Protein AF-A0A4Y7Q621-F1 (afdb_monomer)

Mean predicted aligned error: 8.62 Å

InterPro domains:
  IPR052742 Mitochondrial N-acetyltransferase [PTHR43138] (2-164)

Secondary structure (DSSP, 8-state):
---HHHHHHHHTSSEEEEEE---SPPTT--SGGG-SEEEEETTEEEEE----HHHHHTT--STTTEEEEEEEETTEEEEEE-S---HHHHHHHHHHHHHHHHHTT-SEEE-S-EETT-HHHHHHHHHTT-EEEEEEEEEE-PPPTT-S----EEEEEEEEE-TTSTT--S-GGG---

Structure (mmCIF, N/CA/C/O backbone):
data_AF-A0A4Y7Q621-F1
#
_entry.id   AF-A0A4Y7Q621-F1
#
loop_
_atom_site.group_PDB
_atom_site.id
_atom_site.type_symbol
_atom_site.label_atom_id
_atom_site.label_alt_id
_atom_site.label_comp_id
_atom_site.label_asym_id
_atom_site.label_entity_id
_atom_site.label_seq_id
_atom_site.pdbx_PDB_ins_code
_atom_site.Cartn_x
_atom_site.Cartn_y
_atom_site.Cartn_z
_atom_site.occupancy
_atom_site.B_iso_or_equiv
_atom_site.auth_seq_id
_atom_site.auth_comp_id
_atom_site.auth_asym_id
_atom_site.auth_atom_id
_atom_site.pdbx_PDB_model_num
ATOM 1 N N . MET A 1 1 ? 8.541 22.614 13.623 1.00 62.47 1 MET A N 1
ATOM 2 C CA . MET A 1 1 ? 8.800 22.101 12.260 1.00 62.47 1 MET A CA 1
ATOM 3 C C . MET A 1 1 ? 10.068 21.264 12.344 1.00 62.47 1 MET A C 1
ATOM 5 O O . MET A 1 1 ? 10.999 21.731 12.987 1.00 62.47 1 MET A O 1
ATOM 9 N N . LEU A 1 2 ? 10.080 20.027 11.838 1.00 77.12 2 LEU A N 1
ATOM 10 C CA . LEU A 1 2 ? 11.303 19.207 11.828 1.00 77.12 2 LEU A CA 1
ATOM 11 C C . LEU A 1 2 ? 12.370 19.870 10.940 1.00 77.12 2 LEU A C 1
ATOM 13 O O . LEU A 1 2 ? 12.014 20.483 9.933 1.00 77.12 2 LEU A O 1
ATOM 17 N N . SER A 1 3 ? 13.654 19.751 11.305 1.00 92.12 3 SER A N 1
ATOM 18 C CA . SER A 1 3 ? 14.744 20.100 10.383 1.00 92.12 3 SER A CA 1
ATOM 19 C C . SER A 1 3 ? 14.758 19.122 9.208 1.00 92.12 3 SER A C 1
ATOM 21 O O . SER A 1 3 ? 14.178 18.036 9.289 1.00 92.12 3 SER A O 1
ATOM 23 N N . ARG A 1 4 ? 15.428 19.493 8.115 1.00 87.75 4 ARG A N 1
ATOM 24 C CA . ARG A 1 4 ? 15.561 18.613 6.953 1.00 87.75 4 ARG A CA 1
ATOM 25 C C . ARG A 1 4 ? 16.246 17.300 7.330 1.00 87.75 4 ARG A C 1
ATOM 27 O O . ARG A 1 4 ? 15.740 16.243 6.981 1.00 87.75 4 ARG A O 1
ATOM 34 N N . GLU A 1 5 ? 17.334 17.367 8.088 1.00 90.44 5 GLU A N 1
ATOM 35 C CA . GLU A 1 5 ? 18.089 16.190 8.525 1.00 90.44 5 GLU A CA 1
ATOM 36 C C . GLU A 1 5 ? 17.233 15.290 9.419 1.00 90.44 5 GLU A C 1
ATOM 38 O O . GLU A 1 5 ? 17.237 14.075 9.262 1.00 90.44 5 GLU A O 1
ATOM 43 N N . ALA A 1 6 ? 16.451 15.879 10.330 1.00 84.94 6 ALA A N 1
ATOM 44 C CA . ALA A 1 6 ? 15.568 15.122 11.209 1.00 84.94 6 ALA A CA 1
ATOM 45 C C . ALA A 1 6 ? 14.389 14.492 10.448 1.00 84.94 6 ALA A C 1
ATOM 47 O O . ALA A 1 6 ? 13.965 13.387 10.778 1.00 84.94 6 ALA A O 1
ATOM 48 N N . PHE A 1 7 ? 13.873 15.169 9.417 1.00 83.81 7 PHE A N 1
ATOM 49 C CA . PHE A 1 7 ? 12.887 14.590 8.508 1.00 83.81 7 PHE A CA 1
ATOM 50 C C . PHE A 1 7 ? 13.481 13.423 7.722 1.00 83.81 7 PHE A C 1
ATOM 52 O O . PHE A 1 7 ? 12.874 12.361 7.698 1.00 83.81 7 PHE A O 1
ATOM 59 N N . GLU A 1 8 ? 14.655 13.596 7.112 1.00 84.38 8 GLU A N 1
ATOM 60 C CA . GLU A 1 8 ? 15.310 12.544 6.332 1.00 84.38 8 GLU A CA 1
ATOM 61 C C . GLU A 1 8 ? 15.625 11.329 7.215 1.00 84.38 8 GLU A C 1
ATOM 63 O O . GLU A 1 8 ? 15.293 10.205 6.846 1.00 84.38 8 GLU A O 1
ATOM 68 N N . ALA A 1 9 ? 16.157 11.558 8.418 1.00 81.88 9 ALA A N 1
ATOM 69 C CA . ALA A 1 9 ? 16.456 10.503 9.379 1.00 81.88 9 ALA A CA 1
ATOM 70 C C . ALA A 1 9 ? 15.211 9.753 9.863 1.00 81.88 9 ALA A C 1
ATOM 72 O O . ALA A 1 9 ? 15.313 8.573 10.156 1.00 81.88 9 ALA A O 1
ATOM 73 N N . TYR A 1 10 ? 14.055 10.416 9.963 1.00 77.88 10 TYR A N 1
ATOM 74 C CA . TYR A 1 10 ? 12.794 9.779 10.350 1.00 77.88 10 TYR A CA 1
ATOM 75 C C . TYR A 1 10 ? 12.123 9.066 9.171 1.00 77.88 10 TYR A C 1
ATOM 77 O O . TYR A 1 10 ? 11.730 7.908 9.272 1.00 77.88 10 TYR A O 1
ATOM 85 N N . PHE A 1 11 ? 11.976 9.766 8.049 1.00 74.00 11 PHE A N 1
ATOM 86 C CA . PHE A 1 11 ? 11.205 9.317 6.896 1.00 74.00 11 PHE A CA 1
ATOM 87 C C . PHE A 1 11 ? 11.926 8.212 6.120 1.00 74.00 11 PHE A C 1
ATOM 89 O O . PHE A 1 11 ? 11.280 7.273 5.668 1.00 74.00 11 PHE A O 1
ATOM 96 N N . PHE A 1 12 ? 13.255 8.297 6.012 1.00 78.31 12 PHE A N 1
ATOM 97 C CA . PHE A 1 12 ? 14.109 7.277 5.394 1.00 78.31 12 PHE A CA 1
ATOM 98 C C . PHE A 1 12 ? 14.808 6.385 6.424 1.00 78.31 12 PHE A C 1
ATOM 100 O O . PHE A 1 12 ? 15.738 5.669 6.062 1.00 78.31 12 PHE A O 1
ATOM 107 N N . ALA A 1 13 ? 14.372 6.402 7.692 1.00 71.25 13 ALA A N 1
ATOM 108 C CA . ALA A 1 13 ? 14.871 5.470 8.710 1.00 71.25 13 ALA A CA 1
ATOM 109 C C . ALA A 1 13 ? 14.743 4.005 8.259 1.00 71.25 13 ALA A C 1
ATOM 111 O O . ALA A 1 13 ? 15.456 3.130 8.739 1.00 71.25 13 ALA A O 1
ATOM 112 N N . GLU A 1 14 ? 13.764 3.753 7.392 1.00 77.31 14 GLU A N 1
ATOM 113 C CA . GLU A 1 14 ? 13.194 2.450 7.093 1.00 77.31 14 GLU A CA 1
ATOM 114 C C . GLU A 1 14 ? 12.913 2.331 5.592 1.00 77.31 14 GLU A C 1
ATOM 116 O O . GLU A 1 14 ? 13.381 3.122 4.769 1.00 77.31 14 GLU A O 1
ATOM 121 N N . SER A 1 15 ? 12.130 1.327 5.209 1.00 83.75 15 SER A N 1
ATOM 122 C CA . SER A 1 15 ? 11.834 1.061 3.805 1.00 83.75 15 SER A CA 1
ATOM 123 C C . SER A 1 15 ? 10.789 2.028 3.249 1.00 83.75 15 SER A C 1
ATOM 125 O O . SER A 1 15 ? 9.604 1.947 3.584 1.00 83.75 15 SER A O 1
ATOM 127 N N . VAL A 1 16 ? 11.226 2.909 2.347 1.00 87.50 16 VAL A N 1
ATOM 128 C CA . VAL A 1 16 ? 10.366 3.788 1.545 1.00 87.50 16 VAL A CA 1
ATOM 129 C C . VAL A 1 16 ? 10.287 3.258 0.120 1.00 87.50 16 VAL A C 1
ATOM 131 O O . VAL A 1 16 ? 11.305 2.996 -0.515 1.00 87.50 16 VAL A O 1
ATOM 134 N N . VAL A 1 17 ? 9.069 3.153 -0.403 1.00 89.50 17 VAL A N 1
ATOM 135 C CA . VAL A 1 17 ? 8.804 2.789 -1.795 1.00 89.50 17 VAL A CA 1
ATOM 136 C C . VAL A 1 17 ? 8.198 3.988 -2.507 1.00 89.50 17 VAL A C 1
ATOM 138 O O . VAL A 1 17 ? 7.207 4.556 -2.049 1.00 89.50 17 VAL A O 1
ATOM 141 N N . VAL A 1 18 ? 8.783 4.361 -3.644 1.00 89.88 18 VAL A N 1
ATOM 142 C CA . VAL A 1 18 ? 8.315 5.464 -4.491 1.00 89.88 18 VAL A CA 1
ATOM 143 C C . VAL A 1 18 ? 7.839 4.899 -5.823 1.00 89.88 18 VAL A C 1
ATOM 145 O O . VAL A 1 18 ? 8.582 4.208 -6.515 1.00 89.88 18 VAL A O 1
ATOM 148 N N . GLY A 1 19 ? 6.598 5.205 -6.192 1.00 90.25 19 GLY A N 1
ATOM 149 C CA . GLY A 1 19 ? 6.013 4.812 -7.467 1.00 90.25 19 GLY A CA 1
ATOM 150 C C . GLY A 1 19 ? 6.369 5.808 -8.563 1.00 90.25 19 GLY A C 1
ATOM 151 O O . GLY A 1 19 ? 5.952 6.968 -8.505 1.00 90.25 19 GLY A O 1
ATOM 152 N N . ILE A 1 20 ? 7.095 5.349 -9.582 1.00 89.81 20 ILE A N 1
ATOM 153 C CA . ILE A 1 20 ? 7.372 6.109 -10.805 1.00 89.81 20 ILE A CA 1
ATOM 154 C C . ILE A 1 20 ? 6.524 5.531 -11.938 1.00 89.81 20 ILE A C 1
ATOM 156 O O . ILE A 1 20 ? 6.628 4.351 -12.262 1.00 89.81 20 ILE A O 1
ATOM 160 N N . VAL A 1 21 ? 5.671 6.362 -12.531 1.00 88.38 21 VAL A N 1
ATOM 161 C CA . VAL A 1 21 ? 4.814 5.977 -13.654 1.00 88.38 21 VAL A CA 1
ATOM 162 C C . VAL A 1 21 ? 5.619 6.009 -14.942 1.00 88.38 21 VAL A C 1
ATOM 164 O O . VAL A 1 21 ? 6.297 6.996 -15.246 1.00 88.38 21 VAL A O 1
ATOM 167 N N . HIS A 1 22 ? 5.489 4.938 -15.718 1.00 85.38 22 HIS A N 1
ATOM 168 C CA . HIS A 1 22 ? 6.042 4.833 -17.053 1.00 85.38 22 HIS A CA 1
ATOM 169 C C . HIS A 1 22 ? 5.003 4.268 -18.023 1.00 85.38 22 HIS A C 1
ATOM 171 O O . HIS A 1 22 ? 4.269 3.343 -17.688 1.00 85.38 22 HIS A O 1
ATOM 177 N N . GLU A 1 23 ? 4.947 4.842 -19.221 1.00 79.19 23 GLU A N 1
ATOM 178 C CA . GLU A 1 23 ? 4.133 4.366 -20.338 1.00 79.19 23 GLU A CA 1
ATOM 179 C C . GLU A 1 23 ? 5.067 3.830 -21.420 1.00 79.19 23 GLU A C 1
ATOM 181 O O . GLU A 1 23 ? 5.988 4.537 -21.827 1.00 79.19 23 GLU A O 1
ATOM 186 N N . GLY A 1 24 ? 4.829 2.599 -21.875 1.00 77.44 24 GLY A N 1
ATOM 187 C CA . GLY A 1 24 ? 5.683 1.924 -22.852 1.00 77.44 24 GLY A CA 1
ATOM 188 C C . GLY A 1 24 ? 6.828 1.130 -22.220 1.00 77.44 24 GLY A C 1
ATOM 189 O O . GLY A 1 24 ? 6.775 0.756 -21.047 1.00 77.44 24 GLY A O 1
ATOM 190 N N . GLU A 1 25 ? 7.842 0.828 -23.029 1.00 75.81 25 GLU A N 1
ATOM 191 C CA . GLU A 1 25 ? 9.031 0.103 -22.581 1.00 75.81 25 GLU A CA 1
ATOM 192 C C . GLU A 1 25 ? 9.984 1.025 -21.819 1.00 75.81 25 GLU A C 1
ATOM 194 O O . GLU A 1 25 ? 10.392 2.076 -22.315 1.00 75.81 25 GLU A O 1
ATOM 199 N N . VAL A 1 26 ? 10.392 0.593 -20.626 1.00 77.88 26 VAL A N 1
ATOM 200 C CA . VAL A 1 26 ? 11.415 1.295 -19.851 1.00 77.88 26 VAL A CA 1
ATOM 201 C C . VAL A 1 26 ? 12.775 1.056 -20.503 1.00 77.88 26 VAL A C 1
ATOM 203 O O . VAL A 1 26 ? 13.168 -0.089 -20.737 1.00 77.88 26 VAL A O 1
ATOM 206 N N . HIS A 1 27 ? 13.509 2.136 -20.779 1.00 73.69 27 HIS A N 1
ATOM 207 C CA . HIS A 1 27 ? 14.855 2.057 -21.342 1.00 73.69 27 HIS A CA 1
ATOM 208 C C . HIS A 1 27 ? 15.749 1.148 -20.478 1.00 73.69 27 HIS A C 1
ATOM 210 O O . HIS A 1 27 ? 15.764 1.255 -19.254 1.00 73.69 27 HIS A O 1
ATOM 216 N N . GLY A 1 28 ? 16.448 0.202 -21.110 1.00 69.81 28 GLY A N 1
ATOM 217 C CA . GLY A 1 28 ? 17.249 -0.80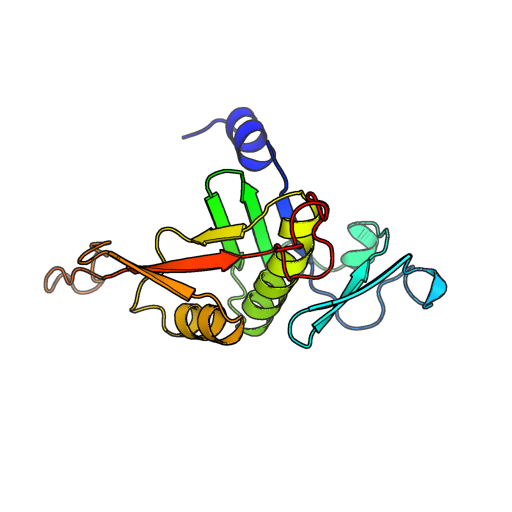9 -20.410 1.00 69.81 28 GLY A CA 1
ATOM 218 C C . GLY A 1 28 ? 16.475 -2.040 -19.911 1.00 69.81 28 GLY A C 1
ATOM 219 O O . GLY A 1 28 ? 17.106 -3.008 -19.498 1.00 69.81 28 GLY A O 1
ATOM 220 N N . LEU A 1 29 ? 15.140 -2.079 -20.013 1.00 76.00 29 LEU A N 1
ATOM 221 C CA . LEU A 1 29 ? 14.284 -3.220 -19.637 1.00 76.00 29 LEU A CA 1
ATOM 222 C C . LEU A 1 29 ? 13.492 -3.780 -20.835 1.00 76.00 29 LEU A C 1
ATOM 224 O O . LEU A 1 29 ? 12.306 -4.071 -20.726 1.00 76.00 29 LEU A O 1
ATOM 228 N N . SER A 1 30 ? 14.144 -3.938 -21.989 1.00 65.12 30 SER A N 1
ATOM 229 C CA . SER A 1 30 ? 13.498 -4.374 -23.240 1.00 65.12 30 SER A CA 1
ATOM 230 C C . SER A 1 30 ? 13.361 -5.895 -23.406 1.00 65.12 30 SER A C 1
ATOM 232 O O . SER A 1 30 ? 12.807 -6.360 -24.398 1.00 65.12 30 SER A O 1
ATOM 234 N N . ASN A 1 31 ? 13.884 -6.704 -22.477 1.00 69.94 31 ASN A N 1
ATOM 235 C CA . ASN A 1 31 ? 13.864 -8.164 -22.596 1.00 69.94 31 ASN A CA 1
ATOM 236 C C . 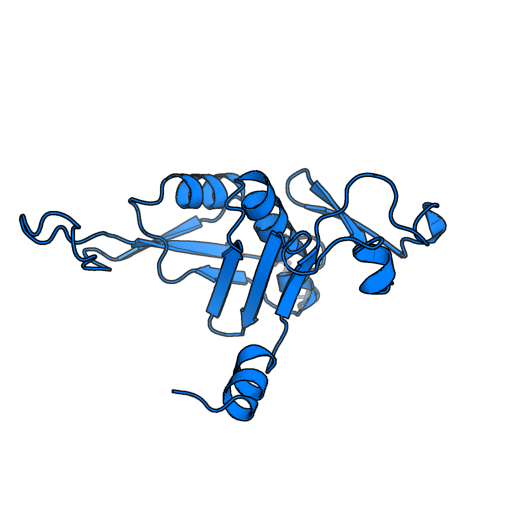ASN A 1 31 ? 13.557 -8.841 -21.255 1.00 69.94 31 ASN A C 1
ATOM 238 O O . ASN A 1 31 ? 13.977 -8.366 -20.201 1.00 69.94 31 ASN A O 1
ATOM 242 N N . GLU A 1 32 ? 12.888 -9.997 -21.299 1.00 67.69 32 GLU A N 1
ATOM 243 C CA . GLU A 1 32 ? 12.524 -10.800 -20.124 1.00 67.69 32 GLU A CA 1
ATOM 244 C C . GLU A 1 32 ? 13.731 -11.166 -19.251 1.00 67.69 32 GLU A C 1
ATOM 246 O O . GLU A 1 32 ? 13.602 -11.272 -18.037 1.00 67.69 32 GLU A O 1
ATOM 251 N N . LYS A 1 33 ? 14.924 -11.266 -19.850 1.00 70.50 33 LYS A N 1
ATOM 252 C CA . LYS A 1 33 ? 16.188 -11.533 -19.143 1.00 70.50 33 LYS A CA 1
ATOM 253 C C . LYS A 1 33 ? 16.630 -10.422 -18.185 1.00 70.50 33 LYS A C 1
ATOM 255 O O . LYS A 1 33 ? 17.501 -10.669 -17.358 1.00 70.50 33 LYS A O 1
ATOM 260 N N . ASN A 1 34 ? 16.067 -9.219 -18.301 1.00 78.81 34 ASN A N 1
ATOM 261 C CA . ASN A 1 34 ? 16.402 -8.092 -17.425 1.00 78.81 34 ASN A CA 1
ATOM 262 C C . ASN A 1 34 ? 15.611 -8.134 -16.108 1.00 78.81 34 ASN A C 1
ATOM 264 O O . ASN A 1 34 ? 15.896 -7.356 -15.197 1.00 78.81 34 ASN A O 1
ATOM 268 N N . TYR A 1 35 ? 14.643 -9.049 -16.002 1.00 82.62 35 TYR A N 1
ATOM 269 C CA . TYR A 1 35 ? 13.886 -9.301 -14.788 1.00 82.62 35 TYR A CA 1
ATOM 270 C C . TYR A 1 35 ? 14.415 -10.556 -14.104 1.00 82.62 35 TYR A C 1
ATOM 272 O O . TYR A 1 35 ? 14.557 -11.607 -14.728 1.00 82.62 35 TYR A O 1
ATOM 280 N N . TRP A 1 36 ? 14.704 -10.451 -12.813 1.00 81.00 36 TRP A N 1
ATOM 281 C CA . TRP A 1 36 ? 15.277 -11.556 -12.039 1.00 81.00 36 TRP A CA 1
ATOM 282 C C . TRP A 1 36 ? 14.249 -12.243 -11.136 1.00 81.00 36 TRP A C 1
ATOM 284 O O . TRP A 1 36 ? 14.480 -13.361 -10.676 1.00 81.00 36 TRP A O 1
ATOM 294 N N . HIS A 1 37 ? 13.092 -11.616 -10.933 1.00 83.62 37 HIS A N 1
ATOM 295 C CA . HIS A 1 37 ? 11.957 -12.215 -10.252 1.00 83.62 37 HIS A CA 1
ATOM 296 C C . HIS A 1 37 ? 10.649 -11.713 -10.860 1.00 83.62 37 HIS A C 1
ATOM 298 O O . HIS A 1 37 ? 10.517 -10.535 -11.197 1.00 83.62 37 HIS A O 1
ATOM 304 N N . ALA A 1 38 ? 9.681 -12.615 -10.998 1.00 85.00 38 ALA A N 1
ATOM 305 C CA . ALA A 1 38 ? 8.325 -12.292 -11.406 1.00 85.00 38 ALA A CA 1
ATOM 306 C C . ALA A 1 38 ? 7.341 -13.043 -10.510 1.00 85.00 38 ALA A C 1
ATOM 308 O O . ALA A 1 38 ? 7.497 -14.243 -10.280 1.00 85.00 38 ALA A O 1
ATOM 309 N N . THR A 1 39 ? 6.331 -12.339 -10.016 1.00 85.75 39 THR A N 1
ATOM 310 C CA . THR A 1 39 ? 5.262 -12.923 -9.209 1.00 85.75 39 THR A CA 1
ATOM 311 C C . THR A 1 39 ? 3.932 -12.256 -9.519 1.00 85.75 39 THR A C 1
ATOM 313 O O . THR A 1 39 ? 3.884 -11.112 -9.969 1.00 85.75 39 THR A O 1
ATOM 316 N N . GLU A 1 40 ? 2.839 -12.954 -9.244 1.00 88.12 40 GLU A N 1
ATOM 317 C CA . GLU A 1 40 ? 1.501 -12.387 -9.334 1.00 88.12 40 GLU A CA 1
ATOM 318 C C . GLU A 1 40 ? 0.976 -12.055 -7.937 1.00 88.12 40 GLU A C 1
ATOM 320 O O . GLU A 1 40 ? 0.947 -12.911 -7.054 1.00 88.12 40 GLU A O 1
ATOM 325 N N . ILE A 1 41 ? 0.519 -10.817 -7.746 1.00 86.00 41 ILE A N 1
ATOM 326 C CA . ILE A 1 41 ? -0.080 -10.345 -6.497 1.00 86.00 41 ILE A CA 1
ATOM 327 C C . ILE A 1 41 ? -1.469 -9.795 -6.795 1.00 86.00 41 ILE A C 1
ATOM 329 O O . ILE A 1 41 ? -1.607 -8.748 -7.428 1.00 86.00 41 ILE A O 1
ATOM 333 N N . GLU A 1 42 ? -2.510 -10.502 -6.341 1.00 84.75 42 GLU A N 1
ATOM 334 C CA . GLU A 1 42 ? -3.920 -10.096 -6.496 1.00 84.75 42 GLU A CA 1
ATOM 335 C C . GLU A 1 42 ? -4.249 -9.652 -7.946 1.00 84.75 42 GLU A C 1
ATOM 337 O O . GLU A 1 42 ? -4.818 -8.574 -8.180 1.00 84.75 42 GLU A O 1
ATOM 342 N N . GLY A 1 43 ? -3.821 -10.462 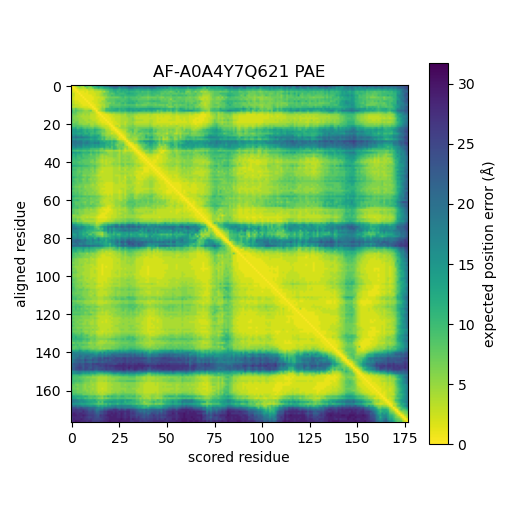-8.927 1.00 84.12 43 GLY A N 1
ATOM 343 C CA . GLY A 1 43 ? -4.029 -10.249 -10.366 1.00 84.12 43 GLY A CA 1
ATOM 344 C C . GLY A 1 43 ? -3.070 -9.261 -11.045 1.00 84.12 43 GLY A C 1
ATOM 345 O O . GLY A 1 43 ? -3.245 -8.965 -12.226 1.00 84.12 43 GLY A O 1
ATOM 346 N N . MET A 1 44 ? -2.078 -8.719 -10.332 1.00 85.56 44 MET A N 1
ATOM 347 C CA . MET A 1 44 ? -1.045 -7.842 -10.895 1.00 85.56 44 MET A CA 1
ATOM 348 C C . MET A 1 44 ? 0.281 -8.582 -11.022 1.00 85.56 44 MET A C 1
ATOM 350 O O . MET A 1 44 ? 0.795 -9.115 -10.042 1.00 85.56 44 MET A O 1
ATOM 354 N N . GLN A 1 45 ? 0.847 -8.569 -12.226 1.00 87.94 45 GLN A N 1
ATOM 355 C CA . GLN A 1 45 ? 2.184 -9.093 -12.483 1.00 87.94 45 GLN A CA 1
ATOM 356 C C . GLN A 1 45 ? 3.231 -8.096 -11.982 1.00 87.94 45 GLN A C 1
ATOM 358 O O . GLN A 1 45 ? 3.345 -6.986 -12.501 1.00 87.94 45 GLN A O 1
ATOM 363 N N . MET A 1 46 ? 3.987 -8.511 -10.975 1.00 87.94 46 MET A N 1
ATOM 364 C CA . MET A 1 46 ? 5.104 -7.777 -10.398 1.00 87.94 46 MET A CA 1
ATOM 365 C C . MET A 1 46 ? 6.394 -8.361 -10.958 1.00 87.94 46 MET A C 1
ATOM 367 O O . MET A 1 46 ? 6.616 -9.566 -10.859 1.00 87.94 46 MET A O 1
ATOM 371 N N . LYS A 1 47 ? 7.240 -7.517 -11.550 1.00 88.25 47 LYS A N 1
ATOM 372 C CA . LYS A 1 47 ? 8.547 -7.919 -12.073 1.00 88.25 47 LYS A CA 1
ATOM 373 C C . LYS A 1 47 ? 9.631 -7.048 -11.462 1.00 88.25 47 LYS A C 1
ATOM 375 O O . LYS A 1 47 ? 9.532 -5.823 -11.510 1.00 88.25 47 LYS A O 1
ATOM 380 N N . GLU A 1 48 ? 10.662 -7.676 -10.921 1.00 88.88 48 GLU A N 1
ATOM 381 C CA . GLU A 1 48 ? 11.786 -6.975 -10.314 1.00 88.88 48 GLU A CA 1
ATOM 382 C C . GLU A 1 48 ? 12.934 -6.835 -11.304 1.00 88.88 48 GLU A C 1
ATOM 384 O O . GLU A 1 48 ? 13.339 -7.797 -11.960 1.00 88.88 48 GLU A O 1
ATOM 389 N N . ALA A 1 49 ? 13.465 -5.621 -11.391 1.00 90.00 49 ALA A N 1
ATOM 390 C CA . ALA A 1 49 ? 14.623 -5.287 -12.197 1.00 90.00 49 ALA A CA 1
ATOM 391 C C . ALA A 1 49 ? 15.405 -4.146 -11.542 1.00 90.00 49 ALA A C 1
ATOM 393 O O . ALA A 1 49 ? 14.866 -3.383 -10.740 1.00 90.00 49 ALA A O 1
ATOM 394 N N . ILE A 1 50 ? 16.680 -4.025 -11.902 1.00 88.19 50 ILE A N 1
ATOM 395 C CA . ILE A 1 50 ? 17.511 -2.888 -11.507 1.00 88.19 50 ILE A CA 1
ATOM 396 C C . ILE A 1 50 ? 17.431 -1.856 -12.628 1.00 88.19 50 ILE A C 1
ATOM 398 O O . ILE A 1 50 ? 17.810 -2.138 -13.762 1.00 88.19 50 ILE A O 1
ATOM 402 N N . VAL A 1 51 ? 16.934 -0.664 -12.307 1.00 87.62 51 VAL A N 1
ATOM 403 C CA . VAL A 1 51 ? 16.794 0.447 -13.251 1.00 87.62 51 VAL A CA 1
ATOM 404 C C . VAL A 1 51 ? 17.200 1.750 -12.577 1.00 87.62 51 VAL A C 1
ATOM 406 O O . VAL A 1 51 ? 16.947 1.946 -11.385 1.00 87.62 51 VAL A O 1
ATOM 409 N N . SER A 1 52 ? 17.850 2.642 -13.324 1.00 88.12 52 SER A N 1
ATOM 410 C CA . SER A 1 52 ? 18.173 3.969 -12.809 1.00 88.12 52 SER A CA 1
ATOM 411 C C . SER A 1 52 ? 16.908 4.830 -12.720 1.00 88.12 52 SER A C 1
ATOM 413 O O . SER A 1 52 ? 15.948 4.655 -13.475 1.00 88.12 52 SER A O 1
ATOM 415 N N . LEU A 1 53 ? 16.902 5.809 -11.812 1.00 86.31 53 LEU A N 1
ATOM 416 C CA . LEU A 1 53 ? 15.796 6.767 -11.736 1.00 86.31 53 LEU A CA 1
ATOM 417 C C . LEU A 1 53 ? 15.647 7.566 -13.044 1.00 86.31 53 LEU A C 1
ATOM 419 O O . LEU A 1 53 ? 14.534 7.935 -13.411 1.00 86.31 53 LEU A O 1
ATOM 423 N N . GLU A 1 54 ? 16.748 7.840 -13.746 1.00 87.81 54 GLU A N 1
ATOM 424 C CA . GLU A 1 54 ? 16.736 8.577 -15.013 1.00 87.81 54 GLU A CA 1
ATOM 425 C C . GLU A 1 54 ? 16.085 7.761 -16.135 1.00 87.81 54 GLU A C 1
ATOM 427 O O . GLU A 1 54 ? 15.197 8.274 -16.821 1.00 87.81 54 GLU A O 1
ATOM 432 N N . ASP A 1 55 ? 16.431 6.476 -16.249 1.00 87.19 55 ASP A N 1
ATOM 433 C CA . ASP A 1 55 ? 15.831 5.554 -17.221 1.00 87.19 55 ASP A CA 1
ATOM 434 C C . ASP A 1 55 ? 14.340 5.331 -16.937 1.00 87.19 55 ASP A C 1
ATOM 436 O O . ASP A 1 55 ? 13.509 5.411 -17.845 1.00 87.19 55 ASP A O 1
ATOM 440 N N . ALA A 1 56 ? 13.965 5.137 -15.665 1.00 87.25 56 ALA A N 1
ATOM 441 C CA . ALA A 1 56 ? 12.564 4.989 -15.260 1.00 87.25 56 ALA A CA 1
ATOM 442 C C . ALA A 1 56 ? 11.728 6.229 -15.626 1.00 87.25 56 ALA A C 1
ATOM 444 O O . ALA A 1 56 ? 10.567 6.130 -16.042 1.00 87.25 56 ALA A O 1
ATOM 445 N N . ARG A 1 57 ? 12.330 7.417 -15.520 1.00 88.69 57 ARG A N 1
ATOM 446 C CA . ARG A 1 57 ? 11.695 8.684 -15.886 1.00 88.69 57 ARG A CA 1
ATOM 447 C C . ARG A 1 57 ? 11.610 8.921 -17.383 1.00 88.69 57 ARG A C 1
ATOM 449 O O . ARG A 1 57 ? 10.664 9.591 -17.798 1.00 88.69 57 ARG A O 1
ATOM 456 N N . ALA A 1 58 ? 12.573 8.420 -18.155 1.00 87.00 58 ALA A N 1
ATOM 457 C CA . ALA A 1 58 ? 12.672 8.617 -19.600 1.00 87.00 58 ALA A CA 1
ATOM 458 C C . ALA A 1 58 ? 12.514 10.092 -20.018 1.00 87.00 58 ALA A C 1
ATOM 460 O O . ALA A 1 58 ? 11.690 10.442 -20.858 1.00 87.00 58 ALA A O 1
ATOM 461 N N . GLY A 1 59 ? 13.263 10.985 -19.361 1.00 85.94 59 GLY A N 1
ATOM 462 C CA . GLY A 1 59 ? 13.271 12.421 -19.669 1.00 85.94 59 GLY A CA 1
ATOM 463 C C . GLY A 1 59 ? 12.050 13.223 -19.191 1.00 85.94 59 GLY A C 1
ATOM 464 O O . GLY A 1 59 ? 12.032 14.440 -19.360 1.00 85.94 59 GLY A O 1
ATOM 465 N N . ARG A 1 60 ? 11.045 12.594 -18.560 1.00 86.94 60 ARG A N 1
ATOM 466 C CA . ARG A 1 60 ? 9.883 13.303 -17.989 1.00 86.94 60 ARG A CA 1
ATOM 467 C C . ARG A 1 60 ? 10.250 14.123 -16.752 1.00 86.94 60 ARG A C 1
ATOM 469 O O . ARG A 1 60 ? 11.199 13.798 -16.030 1.00 86.94 60 ARG A O 1
ATOM 476 N N . ASP A 1 61 ? 9.456 15.158 -16.485 1.00 86.31 61 ASP A N 1
ATOM 477 C CA . ASP A 1 61 ? 9.565 15.976 -15.275 1.00 86.31 61 ASP A CA 1
ATOM 478 C C . ASP A 1 61 ? 9.348 15.158 -13.981 1.00 86.31 61 ASP A C 1
ATOM 480 O O . ASP A 1 61 ? 8.638 14.151 -13.993 1.00 86.31 61 ASP A O 1
ATOM 484 N N . ARG A 1 62 ? 9.975 15.588 -12.870 1.00 81.69 62 ARG A N 1
ATOM 485 C CA . ARG A 1 62 ? 9.938 14.878 -11.576 1.00 81.69 62 ARG A CA 1
ATOM 486 C C . ARG A 1 62 ? 8.508 14.775 -11.050 1.00 81.69 62 ARG A C 1
ATOM 488 O O . ARG A 1 62 ? 8.070 13.701 -10.654 1.00 81.69 62 ARG A O 1
ATOM 495 N N . GLU A 1 63 ? 7.783 15.886 -11.040 1.00 81.56 63 GLU A N 1
ATOM 496 C CA . GLU A 1 63 ? 6.408 15.929 -10.539 1.00 81.56 63 GLU A CA 1
ATOM 497 C C . GLU A 1 63 ? 5.484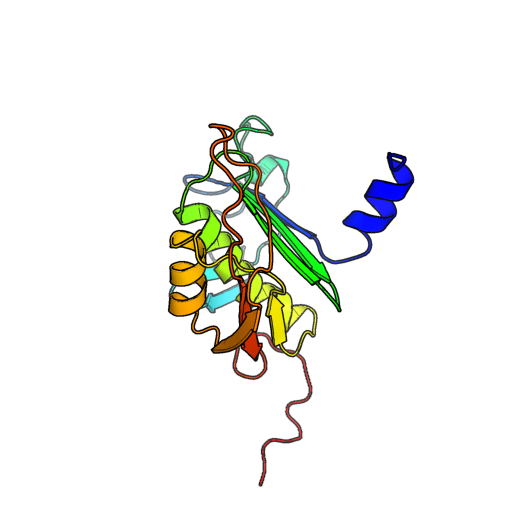 15.178 -11.499 1.00 81.56 63 GLU A C 1
ATOM 499 O O . GLU A 1 63 ? 4.569 14.462 -11.091 1.00 81.56 63 GLU A O 1
ATOM 504 N N . GLY A 1 64 ? 5.803 15.262 -12.790 1.00 79.69 64 GLY A N 1
ATOM 505 C CA . GLY A 1 64 ? 5.117 14.567 -13.866 1.00 79.69 64 GLY A CA 1
ATOM 506 C C . GLY A 1 64 ? 5.318 13.049 -13.927 1.00 79.69 64 GLY A C 1
ATOM 507 O O . GLY A 1 64 ? 4.678 12.426 -14.774 1.00 79.69 64 GLY A O 1
ATOM 508 N N . CYS A 1 65 ? 6.148 12.424 -13.089 1.00 87.25 65 CYS A N 1
ATOM 509 C CA . CYS A 1 65 ? 6.344 10.967 -13.111 1.00 87.25 65 CYS A CA 1
ATOM 510 C C . CYS A 1 65 ? 6.032 10.262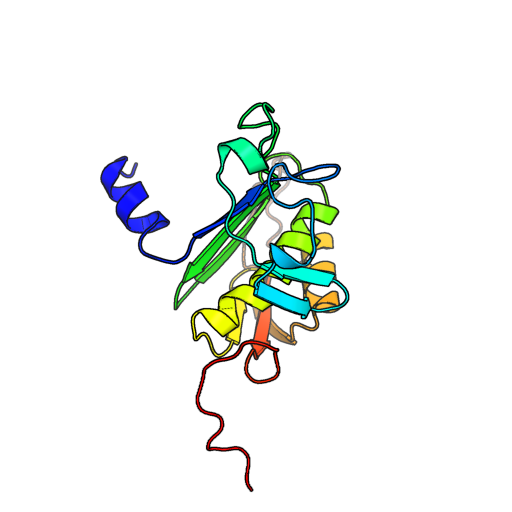 -11.786 1.00 87.25 65 CYS A C 1
ATOM 512 O O . CYS A 1 65 ? 5.917 9.042 -11.777 1.00 87.25 65 CYS A O 1
ATOM 514 N N . VAL A 1 66 ? 5.892 10.980 -10.670 1.00 89.00 66 VAL A N 1
ATOM 515 C CA . VAL A 1 66 ? 5.630 10.352 -9.365 1.00 89.00 66 VAL A CA 1
ATOM 516 C C . VAL A 1 66 ? 4.136 10.048 -9.215 1.00 89.00 66 VAL A C 1
ATOM 518 O O . VAL A 1 66 ? 3.307 10.958 -9.242 1.00 89.00 66 VAL A O 1
ATOM 521 N N . ALA A 1 67 ? 3.796 8.770 -9.034 1.00 87.25 67 ALA A N 1
ATOM 522 C CA . ALA A 1 67 ? 2.435 8.307 -8.727 1.00 87.25 67 ALA A CA 1
ATOM 523 C C . ALA A 1 67 ? 2.096 8.440 -7.235 1.00 87.25 67 ALA A C 1
ATOM 525 O O . ALA A 1 67 ? 0.954 8.700 -6.859 1.00 87.25 67 ALA A O 1
ATOM 526 N N . GLY A 1 68 ? 3.088 8.225 -6.377 1.00 87.81 68 GLY A N 1
ATOM 527 C CA . GLY A 1 68 ? 2.904 8.196 -4.937 1.00 87.81 68 GLY A CA 1
ATOM 528 C C . GLY A 1 68 ? 4.087 7.560 -4.234 1.00 87.81 68 GLY A C 1
ATOM 529 O O . GLY A 1 68 ? 5.082 7.189 -4.858 1.00 87.81 68 GLY A O 1
ATOM 530 N N . PHE A 1 69 ? 3.964 7.417 -2.925 1.00 88.12 69 PHE A N 1
ATOM 531 C CA . PHE A 1 69 ? 4.920 6.701 -2.101 1.00 88.12 69 PHE A CA 1
ATOM 532 C C . PHE A 1 69 ? 4.215 6.053 -0.910 1.00 88.12 69 PHE A C 1
ATOM 534 O O . PHE A 1 69 ? 3.122 6.451 -0.504 1.00 88.12 69 PHE A O 1
ATOM 541 N N . TYR A 1 70 ? 4.859 5.060 -0.321 1.00 86.94 70 TYR A N 1
ATOM 542 C CA . TYR A 1 70 ? 4.526 4.590 1.015 1.00 86.94 70 TYR A CA 1
ATOM 543 C C . TYR A 1 70 ? 5.797 4.232 1.757 1.00 86.94 70 TYR A C 1
ATOM 545 O O . TYR A 1 70 ? 6.840 3.986 1.154 1.00 86.94 70 TYR A O 1
ATOM 553 N N . TYR A 1 71 ? 5.692 4.182 3.073 1.00 85.25 71 TYR A N 1
ATOM 554 C CA . TYR A 1 71 ? 6.729 3.623 3.921 1.00 85.25 71 TYR A CA 1
ATOM 555 C C . TYR A 1 71 ? 6.164 2.416 4.662 1.00 85.25 71 TYR A C 1
ATOM 557 O O . TYR A 1 71 ? 4.972 2.367 4.989 1.00 85.25 71 TYR A O 1
ATOM 565 N N . VAL A 1 72 ? 7.023 1.430 4.897 1.00 83.69 72 VAL A N 1
ATOM 566 C CA . VAL A 1 72 ? 6.708 0.257 5.709 1.00 83.69 72 VAL A CA 1
ATOM 567 C C . VAL A 1 72 ? 7.534 0.351 6.977 1.00 83.69 72 VAL A C 1
ATOM 569 O O . VAL A 1 72 ? 8.760 0.280 6.928 1.00 83.69 72 VAL A O 1
ATOM 572 N N . PHE A 1 73 ? 6.853 0.529 8.104 1.00 79.94 73 PHE A N 1
ATOM 573 C CA . PHE A 1 73 ? 7.472 0.603 9.416 1.00 79.94 73 PHE A CA 1
ATOM 574 C C . PHE A 1 73 ? 6.807 -0.376 10.380 1.00 79.94 73 PHE A C 1
ATOM 576 O O . PHE A 1 73 ? 5.601 -0.618 10.303 1.00 79.94 73 PHE A O 1
ATOM 583 N N . SER A 1 74 ? 7.584 -0.878 11.340 1.00 65.56 74 SER A N 1
ATOM 584 C CA . SER A 1 74 ? 7.175 -1.850 12.367 1.00 65.56 74 SER A CA 1
ATOM 585 C C . SER A 1 74 ? 5.870 -1.534 13.105 1.00 65.56 74 SER A C 1
ATOM 587 O O . SER A 1 74 ? 5.216 -2.452 13.592 1.00 65.56 74 SER A O 1
ATOM 589 N N . HIS A 1 75 ? 5.453 -0.268 13.146 1.00 57.16 75 HIS A N 1
ATOM 590 C CA . HIS A 1 75 ? 4.243 0.173 13.847 1.00 57.16 75 HIS A CA 1
ATOM 591 C C . HIS A 1 75 ? 3.283 0.997 12.975 1.00 57.16 75 HIS A C 1
ATOM 593 O O . HIS A 1 75 ? 2.276 1.505 13.472 1.00 57.16 75 HIS A O 1
ATOM 599 N N . SER A 1 76 ? 3.596 1.202 11.693 1.00 54.44 76 SER A N 1
ATOM 600 C CA . SER A 1 76 ? 2.802 2.058 10.814 1.00 54.44 76 SER A CA 1
ATOM 601 C C . SER A 1 76 ? 3.116 1.774 9.352 1.00 54.44 76 SER A C 1
ATOM 603 O O . SER A 1 76 ? 4.271 1.717 8.944 1.00 54.44 76 SER A O 1
ATOM 605 N N . SER A 1 77 ? 2.076 1.661 8.538 1.00 58.69 77 SER A N 1
ATOM 606 C CA . SER A 1 77 ? 2.210 1.792 7.094 1.00 58.69 77 SER A CA 1
ATOM 607 C C . SER A 1 77 ? 1.220 2.850 6.637 1.00 58.69 77 SER A C 1
ATOM 609 O O . SER A 1 77 ? 0.065 2.855 7.064 1.00 58.69 77 SER A O 1
ATOM 611 N N . THR A 1 78 ? 1.685 3.775 5.804 1.00 63.06 78 THR A N 1
ATOM 612 C CA . THR A 1 78 ? 0.830 4.793 5.192 1.00 63.06 78 THR A CA 1
ATOM 613 C C . THR A 1 78 ? 1.100 4.798 3.706 1.00 63.06 78 THR A C 1
ATOM 615 O O . THR A 1 78 ? 2.243 4.982 3.292 1.00 63.06 78 THR A O 1
ATOM 618 N N . ILE A 1 79 ? 0.042 4.636 2.911 1.00 65.12 79 ILE A N 1
ATOM 619 C CA . ILE A 1 79 ? 0.104 4.812 1.463 1.00 65.12 79 ILE A CA 1
ATOM 620 C C . ILE A 1 79 ? -0.390 6.207 1.112 1.00 65.12 79 ILE A C 1
ATOM 622 O O . ILE A 1 79 ? -1.524 6.567 1.421 1.00 65.12 79 ILE A O 1
ATOM 626 N N . VAL A 1 80 ? 0.472 6.984 0.461 1.00 60.84 80 VAL A N 1
ATOM 627 C CA . VAL A 1 80 ? 0.190 8.347 0.018 1.00 60.84 80 VAL A CA 1
ATOM 628 C C . VAL A 1 80 ? 0.275 8.390 -1.505 1.00 60.84 80 VAL A C 1
ATOM 630 O O . VAL A 1 80 ? 1.337 8.199 -2.092 1.00 60.84 80 VAL A O 1
ATOM 633 N N . SER A 1 81 ? -0.846 8.673 -2.167 1.00 55.56 81 SER A N 1
ATOM 634 C CA . SER A 1 81 ? -0.828 9.057 -3.582 1.00 55.56 81 SER A CA 1
ATOM 635 C C . SER A 1 81 ? -0.443 10.533 -3.666 1.00 55.56 81 SER A C 1
ATOM 637 O O . SER A 1 81 ? -1.061 11.363 -2.998 1.00 55.56 81 SER A O 1
ATOM 639 N N . THR A 1 82 ? 0.566 10.882 -4.465 1.00 51.44 82 THR A N 1
ATOM 640 C CA . THR A 1 82 ? 0.849 12.293 -4.785 1.00 51.44 82 THR A CA 1
ATOM 641 C C . THR A 1 82 ? -0.255 12.830 -5.706 1.00 51.44 82 THR A C 1
ATOM 643 O O . THR A 1 82 ? -1.059 12.047 -6.208 1.00 51.44 82 THR A O 1
ATOM 646 N N . GLY A 1 83 ? -0.333 14.158 -5.899 1.00 43.56 83 GLY A N 1
ATOM 647 C CA . GLY A 1 83 ? -1.473 14.940 -6.437 1.00 43.56 83 GLY A CA 1
ATOM 648 C C . GLY A 1 83 ? -2.127 14.521 -7.768 1.00 43.56 83 GLY A C 1
ATOM 649 O O . GLY A 1 83 ? -3.060 15.174 -8.225 1.00 43.56 83 GLY A O 1
ATOM 650 N N . ARG A 1 84 ? -1.703 13.412 -8.371 1.00 55.16 84 ARG A N 1
ATOM 651 C CA . ARG A 1 84 ? -2.478 12.624 -9.327 1.00 55.16 84 ARG A CA 1
ATOM 652 C C . ARG A 1 84 ? -3.222 11.527 -8.577 1.00 55.16 84 ARG A C 1
ATOM 654 O O . ARG A 1 84 ? -2.796 10.376 -8.567 1.00 55.16 84 ARG A O 1
ATOM 661 N N . ALA A 1 85 ? -4.339 11.893 -7.954 1.00 57.19 85 ALA A N 1
ATOM 662 C CA . ALA A 1 85 ? -5.260 10.970 -7.290 1.00 57.19 85 ALA A CA 1
ATOM 663 C C . ALA A 1 85 ? -6.017 10.080 -8.302 1.00 57.19 85 ALA A C 1
ATOM 665 O O . ALA A 1 85 ? -7.245 10.013 -8.304 1.00 57.19 85 ALA A O 1
ATOM 666 N N . ASP A 1 86 ? -5.290 9.420 -9.205 1.00 69.62 86 ASP A N 1
ATOM 667 C CA . ASP A 1 86 ? -5.846 8.374 -10.047 1.00 69.62 86 ASP A CA 1
ATOM 668 C C . ASP A 1 86 ? -5.958 7.106 -9.201 1.00 69.62 86 ASP A C 1
ATOM 670 O O . ASP A 1 86 ? -4.974 6.584 -8.667 1.00 69.62 86 ASP A O 1
ATOM 674 N N . VAL A 1 87 ? -7.185 6.601 -9.098 1.00 70.62 87 VAL A N 1
ATOM 675 C CA . VAL A 1 87 ? -7.524 5.364 -8.393 1.00 70.62 87 VAL A CA 1
ATOM 676 C C . VAL A 1 87 ? -6.591 4.223 -8.816 1.00 70.62 87 VAL A C 1
ATOM 678 O O . VAL A 1 87 ? -6.146 3.449 -7.969 1.00 70.62 87 VAL A O 1
ATOM 681 N N . ARG A 1 88 ? -6.201 4.153 -10.096 1.00 80.88 88 ARG A N 1
ATOM 682 C CA . ARG A 1 88 ? -5.306 3.111 -10.624 1.00 80.88 88 ARG A CA 1
ATOM 683 C C . ARG A 1 88 ? -3.946 3.086 -9.928 1.00 80.88 88 ARG A C 1
ATOM 685 O O . ARG A 1 88 ? -3.433 2.000 -9.661 1.00 80.88 88 ARG A O 1
ATOM 692 N N . TYR A 1 89 ? -3.392 4.247 -9.580 1.00 86.06 89 TYR A N 1
ATOM 693 C CA . TYR A 1 89 ? -2.113 4.321 -8.871 1.00 86.06 89 TYR A CA 1
ATOM 694 C C . TYR A 1 89 ? -2.252 3.851 -7.428 1.00 86.06 89 TYR A C 1
ATOM 696 O O . TYR A 1 89 ? -1.430 3.062 -6.978 1.00 86.06 89 TYR A O 1
ATOM 704 N N . GLY A 1 90 ? -3.334 4.215 -6.734 1.00 83.50 90 GLY A N 1
ATOM 705 C CA . GLY A 1 90 ? -3.613 3.689 -5.392 1.00 83.50 90 GLY A CA 1
ATOM 706 C C . GLY A 1 90 ? -3.697 2.158 -5.371 1.00 83.50 90 GLY A C 1
ATOM 707 O O . GLY A 1 90 ? -3.094 1.508 -4.519 1.00 83.50 90 GLY A O 1
ATOM 708 N N . HIS A 1 91 ? -4.367 1.572 -6.366 1.00 87.19 91 HIS A N 1
ATOM 709 C CA . HIS A 1 91 ? -4.446 0.121 -6.542 1.00 87.19 91 HIS A CA 1
ATOM 710 C C . HIS A 1 91 ? -3.090 -0.534 -6.845 1.00 87.19 91 HIS A C 1
ATOM 712 O O . HIS A 1 91 ? -2.829 -1.631 -6.351 1.00 87.19 91 HIS A O 1
ATOM 718 N N . ALA A 1 92 ? -2.240 0.099 -7.657 1.00 89.25 92 ALA A N 1
ATOM 719 C CA . ALA A 1 92 ? -0.891 -0.392 -7.936 1.00 89.25 92 ALA A CA 1
ATOM 720 C C . ALA A 1 92 ? 0.007 -0.326 -6.693 1.00 89.25 92 ALA A C 1
ATOM 722 O O . ALA A 1 92 ? 0.623 -1.327 -6.338 1.00 89.25 92 ALA A O 1
ATOM 723 N N . MET A 1 93 ? 0.001 0.800 -5.974 1.00 89.94 93 MET A N 1
ATOM 724 C CA . MET A 1 93 ? 0.793 0.979 -4.752 1.00 89.94 93 MET A CA 1
ATOM 725 C C . MET A 1 93 ? 0.359 0.016 -3.637 1.00 89.94 93 MET A C 1
ATOM 727 O O . MET A 1 93 ? 1.191 -0.528 -2.919 1.00 89.94 93 MET A O 1
ATOM 731 N N . ALA A 1 94 ? -0.942 -0.241 -3.489 1.00 90.56 94 ALA A N 1
ATOM 732 C CA . ALA A 1 94 ? -1.429 -1.185 -2.486 1.00 90.56 94 ALA A CA 1
ATOM 733 C C . ALA A 1 94 ? -1.070 -2.644 -2.822 1.00 90.56 94 ALA A C 1
ATOM 735 O O . ALA A 1 94 ? -0.780 -3.430 -1.921 1.00 90.56 94 ALA A O 1
ATOM 736 N N . ARG A 1 95 ? -1.028 -3.013 -4.109 1.00 91.38 95 ARG A N 1
ATOM 737 C CA . ARG A 1 95 ? -0.535 -4.334 -4.530 1.00 91.38 95 ARG A CA 1
ATOM 738 C C . ARG A 1 95 ? 0.979 -4.461 -4.382 1.00 91.38 95 ARG A C 1
ATOM 740 O O . ARG A 1 95 ? 1.439 -5.490 -3.900 1.00 91.38 95 ARG A O 1
ATOM 747 N N . SER A 1 96 ? 1.750 -3.419 -4.699 1.00 91.75 96 SER A N 1
ATOM 748 C CA . SER A 1 96 ? 3.194 -3.434 -4.440 1.00 91.75 96 SER A CA 1
ATOM 749 C C . SER A 1 96 ? 3.500 -3.502 -2.942 1.00 91.75 96 SER A C 1
ATOM 751 O O . SER A 1 96 ? 4.467 -4.144 -2.547 1.00 91.75 96 SER A O 1
ATOM 753 N N . PHE A 1 97 ? 2.655 -2.918 -2.087 1.00 91.25 97 PHE A N 1
ATOM 754 C CA . PHE A 1 97 ? 2.765 -3.072 -0.636 1.00 91.25 97 PHE A CA 1
ATOM 755 C C . PHE A 1 97 ? 2.613 -4.536 -0.195 1.00 91.25 97 PHE A C 1
ATOM 757 O O . PHE A 1 97 ? 3.436 -5.019 0.581 1.00 91.25 97 PHE A O 1
ATOM 764 N N . LEU A 1 98 ? 1.627 -5.262 -0.739 1.00 91.56 98 LEU A N 1
ATOM 765 C CA . LEU A 1 98 ? 1.450 -6.699 -0.481 1.00 91.56 98 LEU A CA 1
ATOM 766 C C . LEU A 1 98 ? 2.612 -7.563 -0.989 1.00 91.56 98 LEU A C 1
ATOM 768 O O . LEU A 1 98 ? 2.751 -8.692 -0.535 1.00 91.56 98 LEU A O 1
ATOM 772 N N . TYR A 1 99 ? 3.425 -7.048 -1.910 1.00 90.94 99 TYR A N 1
ATOM 773 C CA . TYR A 1 99 ? 4.644 -7.705 -2.367 1.00 90.94 99 TYR A CA 1
ATOM 774 C C . TYR A 1 99 ? 5.838 -7.400 -1.452 1.00 90.94 99 TYR A C 1
ATOM 776 O O . TYR A 1 99 ? 6.456 -8.304 -0.897 1.00 90.94 99 TYR A O 1
ATOM 784 N N . TYR A 1 100 ? 6.138 -6.114 -1.250 1.00 89.62 100 TYR A N 1
ATOM 785 C CA . TYR A 1 100 ? 7.352 -5.695 -0.553 1.00 89.62 100 TYR A CA 1
ATOM 786 C C . TYR A 1 100 ? 7.285 -5.895 0.962 1.00 89.62 100 TYR A C 1
ATOM 788 O O . TYR A 1 100 ? 8.296 -6.244 1.563 1.00 89.62 100 TYR A O 1
ATOM 796 N N . ALA A 1 101 ? 6.131 -5.701 1.609 1.00 89.06 101 ALA A N 1
ATOM 797 C CA . ALA A 1 101 ? 6.055 -5.830 3.064 1.00 89.06 101 ALA A CA 1
ATOM 798 C C . ALA A 1 101 ? 6.401 -7.257 3.567 1.00 89.06 101 ALA A C 1
ATOM 800 O O . ALA A 1 101 ? 7.229 -7.369 4.471 1.00 89.06 101 ALA A O 1
ATOM 801 N N . PRO A 1 102 ? 5.893 -8.357 2.974 1.00 88.50 102 PRO A N 1
ATOM 802 C CA . PRO A 1 102 ? 6.353 -9.706 3.321 1.00 88.50 102 PRO A CA 1
ATOM 803 C C . PRO A 1 102 ? 7.850 -9.940 3.055 1.00 88.50 102 PRO A C 1
ATOM 805 O O . PRO A 1 102 ? 8.520 -10.566 3.879 1.00 88.50 102 PRO A O 1
ATOM 808 N N . CYS A 1 103 ? 8.385 -9.420 1.941 1.00 86.44 103 CYS A N 1
ATOM 809 C CA . CYS A 1 103 ? 9.808 -9.535 1.591 1.00 86.44 103 CYS A CA 1
ATOM 810 C C . CYS A 1 103 ? 10.725 -8.829 2.601 1.00 86.44 103 CYS A C 1
ATOM 812 O O . CYS A 1 103 ? 11.835 -9.288 2.854 1.00 86.44 103 CYS A O 1
ATOM 814 N N . LEU A 1 104 ? 10.241 -7.749 3.220 1.00 85.88 104 LEU A N 1
ATOM 815 C CA . LEU A 1 104 ? 10.920 -7.035 4.304 1.00 85.88 104 LEU A CA 1
ATOM 816 C C . LEU A 1 104 ? 10.810 -7.750 5.668 1.00 85.88 104 LEU A C 1
ATOM 818 O O . LEU A 1 104 ? 11.306 -7.240 6.669 1.00 85.88 104 LEU A O 1
ATOM 822 N N . GLY A 1 105 ? 10.173 -8.925 5.724 1.00 86.12 105 GLY A N 1
ATOM 823 C CA . GLY A 1 105 ? 10.068 -9.758 6.926 1.00 86.12 105 GLY A CA 1
ATOM 824 C C . GLY A 1 105 ? 8.821 -9.509 7.778 1.00 86.12 105 GLY A C 1
ATOM 825 O O . GLY A 1 105 ? 8.672 -10.124 8.836 1.00 86.12 105 GLY A O 1
ATOM 826 N N . TYR A 1 106 ? 7.894 -8.654 7.339 1.00 87.25 106 TYR A N 1
ATOM 827 C CA . TYR A 1 106 ? 6.658 -8.409 8.080 1.00 87.25 106 TYR A CA 1
ATOM 828 C C . TYR A 1 106 ? 5.695 -9.598 7.956 1.00 87.25 106 TYR A C 1
ATOM 830 O O . TYR A 1 106 ? 5.437 -10.102 6.866 1.00 87.25 106 TYR A O 1
ATOM 838 N N . ALA A 1 107 ? 5.130 -10.045 9.082 1.00 89.62 107 ALA A N 1
ATOM 839 C CA . ALA A 1 107 ? 4.142 -11.133 9.118 1.00 89.62 107 ALA A CA 1
ATOM 840 C C . ALA A 1 107 ? 2.707 -10.667 8.832 1.00 89.62 107 ALA A C 1
ATOM 842 O O . ALA A 1 107 ? 1.817 -11.482 8.605 1.00 89.62 107 ALA A O 1
ATOM 843 N N . GLY A 1 108 ? 2.472 -9.360 8.838 1.00 90.06 108 GLY A N 1
ATOM 844 C CA . GLY A 1 108 ? 1.177 -8.767 8.562 1.00 90.06 108 GLY A CA 1
ATOM 845 C C . GLY A 1 108 ? 1.243 -7.250 8.624 1.00 90.06 108 GLY A C 1
ATOM 846 O O . GLY A 1 108 ? 2.286 -6.668 8.925 1.00 90.06 108 GLY A O 1
ATOM 847 N N . SER A 1 109 ? 0.108 -6.614 8.368 1.00 91.19 109 SER A N 1
ATOM 848 C CA . SER A 1 109 ? -0.045 -5.164 8.443 1.00 91.19 109 SER A CA 1
ATOM 849 C C . SER A 1 109 ? -1.348 -4.768 9.104 1.00 91.19 109 SER A C 1
ATOM 851 O O . SER A 1 109 ? -2.378 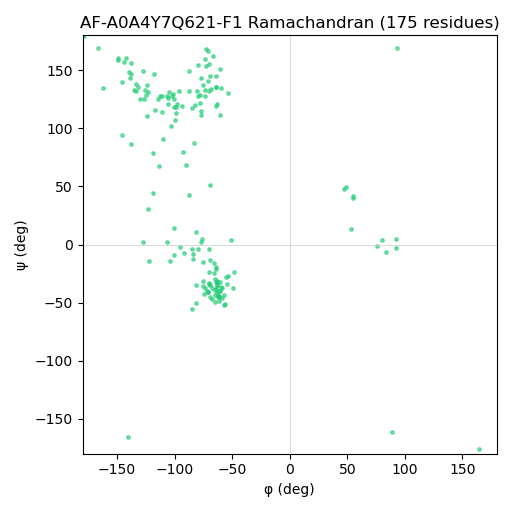-5.406 8.874 1.00 91.19 109 SER A O 1
ATOM 853 N N . VAL A 1 110 ? -1.301 -3.651 9.823 1.00 89.56 110 VAL A N 1
ATOM 854 C CA . VAL A 1 110 ? -2.468 -2.956 10.361 1.00 89.56 110 VAL A CA 1
ATOM 855 C C . VAL A 1 110 ? -2.459 -1.520 9.850 1.00 89.56 110 VAL A C 1
ATOM 857 O O . VAL A 1 110 ? -1.444 -0.828 9.946 1.00 89.56 110 VAL A O 1
ATOM 860 N N . PHE A 1 111 ? -3.597 -1.067 9.329 1.00 87.94 111 PHE A N 1
ATOM 861 C CA . PHE A 1 111 ? -3.844 0.346 9.059 1.00 87.94 111 PHE A CA 1
ATOM 862 C C . PHE A 1 111 ? -4.714 0.916 10.180 1.00 87.94 111 PHE A C 1
ATOM 864 O O . PHE A 1 111 ? -5.837 0.466 10.388 1.00 87.94 111 PHE A O 1
ATOM 871 N N . ASN A 1 112 ? -4.196 1.901 10.915 1.00 86.25 112 ASN A N 1
ATOM 872 C CA . ASN A 1 112 ? -4.829 2.356 12.159 1.00 86.25 112 ASN A CA 1
ATOM 873 C C . ASN A 1 112 ? -6.142 3.117 11.937 1.00 86.25 112 ASN A C 1
ATOM 875 O O . ASN A 1 112 ? -7.077 2.959 12.715 1.00 86.25 112 ASN A O 1
ATOM 879 N N . LEU A 1 113 ? -6.197 3.980 10.919 1.00 89.00 113 LEU A N 1
ATOM 880 C CA . LEU A 1 113 ? -7.304 4.916 10.720 1.00 89.00 113 LEU A CA 1
ATOM 881 C C . LEU A 1 113 ? -7.695 4.993 9.245 1.00 89.00 113 LEU A C 1
ATOM 883 O O . LEU A 1 113 ? -7.233 5.869 8.515 1.00 89.00 113 LEU A O 1
ATOM 887 N N . VAL A 1 114 ? -8.572 4.090 8.803 1.00 89.94 114 VAL A N 1
ATOM 888 C CA . VAL A 1 114 ? -9.198 4.195 7.479 1.00 89.94 114 VAL A CA 1
ATOM 889 C C . VAL A 1 114 ? -10.630 4.691 7.626 1.00 89.94 114 VAL A C 1
ATOM 891 O O . VAL A 1 114 ? -11.527 3.938 7.998 1.00 89.94 114 VAL A O 1
ATOM 894 N N . PHE A 1 115 ? -10.843 5.976 7.342 1.00 90.62 115 PHE A N 1
ATOM 895 C CA . PHE A 1 115 ? -12.133 6.631 7.554 1.00 90.62 115 PHE A CA 1
ATOM 896 C C . PHE A 1 115 ? -13.252 6.057 6.683 1.00 90.62 115 PHE A C 1
ATOM 898 O O . PHE A 1 115 ? -13.092 5.861 5.475 1.00 90.62 115 PHE A O 1
ATOM 905 N N . VAL A 1 116 ? -14.418 5.840 7.297 1.00 90.25 116 VAL A N 1
ATOM 906 C CA . VAL A 1 116 ? -15.580 5.209 6.645 1.00 90.25 116 VAL A CA 1
ATOM 907 C C . VAL A 1 116 ? -16.172 6.050 5.513 1.00 90.25 116 VAL A C 1
ATOM 909 O O . VAL A 1 116 ? -16.775 5.507 4.591 1.00 90.25 116 VAL A O 1
ATOM 912 N N . ASN A 1 117 ? -15.969 7.369 5.542 1.00 88.00 117 ASN A N 1
ATOM 913 C CA . ASN A 1 117 ? -16.414 8.276 4.485 1.00 88.00 117 ASN A CA 1
ATOM 914 C C . ASN A 1 117 ? -15.533 8.209 3.221 1.00 88.00 117 ASN A C 1
ATOM 916 O O . ASN A 1 117 ? -15.962 8.648 2.154 1.00 88.00 117 ASN A O 1
ATOM 920 N N . HIS A 1 118 ? -14.334 7.620 3.291 1.00 87.50 118 HIS A N 1
ATOM 921 C CA . HIS A 1 118 ? -13.447 7.455 2.141 1.00 87.50 118 HIS A CA 1
ATOM 922 C C . HIS A 1 118 ? -13.715 6.119 1.423 1.00 87.50 118 HIS A C 1
ATOM 924 O O . HIS A 1 118 ? -12.881 5.207 1.402 1.00 87.50 118 HIS A O 1
ATOM 930 N N . LEU A 1 119 ? -14.888 6.008 0.789 1.00 88.75 119 LEU A N 1
ATOM 931 C CA . LEU A 1 119 ? -15.396 4.760 0.193 1.00 88.75 119 LEU A CA 1
ATOM 932 C C . LEU A 1 119 ? -14.433 4.091 -0.801 1.00 88.75 119 LEU A C 1
ATOM 934 O O . LEU A 1 119 ? -14.375 2.866 -0.863 1.00 88.75 119 LEU A O 1
ATOM 938 N N . ALA A 1 120 ? -13.651 4.869 -1.554 1.00 85.44 120 ALA A N 1
ATOM 939 C CA . ALA A 1 120 ? -12.647 4.325 -2.472 1.00 85.44 120 ALA A CA 1
ATOM 940 C C . ALA A 1 120 ? -11.539 3.541 -1.741 1.00 85.44 120 ALA A C 1
ATOM 942 O O . ALA A 1 120 ? -11.092 2.510 -2.230 1.00 85.44 120 ALA A O 1
ATOM 943 N N . SER A 1 121 ? -11.149 3.991 -0.544 1.00 84.94 121 SER A N 1
ATOM 944 C CA . SER A 1 121 ? -10.128 3.328 0.282 1.00 84.94 121 SER A CA 1
ATOM 945 C C . SER A 1 121 ? -10.710 2.065 0.909 1.00 84.94 121 SER A C 1
ATOM 947 O O . SER A 1 121 ? -10.102 1.005 0.836 1.00 84.94 121 SER A O 1
ATOM 949 N N . ILE A 1 122 ? -11.949 2.135 1.409 1.00 89.88 122 ILE A N 1
ATOM 950 C CA . ILE A 1 122 ? -12.662 0.956 1.920 1.00 89.88 122 ILE A CA 1
ATOM 951 C C . ILE A 1 122 ? -12.750 -0.146 0.864 1.00 89.88 122 ILE A C 1
ATOM 953 O O . ILE A 1 122 ? -12.331 -1.272 1.122 1.00 89.88 122 ILE A O 1
ATOM 957 N N . ARG A 1 123 ? -13.218 0.191 -0.343 1.00 90.81 123 ARG A N 1
ATOM 958 C CA . ARG A 1 123 ? -13.332 -0.770 -1.448 1.00 90.81 123 ARG A CA 1
ATOM 959 C C . ARG A 1 123 ? -11.981 -1.349 -1.853 1.00 90.81 123 ARG A C 1
ATOM 961 O O . ARG A 1 123 ? -11.903 -2.543 -2.115 1.00 90.81 123 ARG A O 1
ATOM 968 N N . LEU A 1 124 ? -10.929 -0.528 -1.885 1.00 90.56 124 LEU A N 1
ATOM 969 C CA . LEU A 1 124 ? -9.570 -0.983 -2.176 1.00 90.56 124 LEU A CA 1
ATOM 970 C C . LEU A 1 124 ? -9.124 -2.070 -1.188 1.00 90.56 124 LEU A C 1
ATOM 972 O O . LEU A 1 124 ? -8.708 -3.146 -1.611 1.00 90.56 124 LEU A O 1
ATOM 976 N N . TRP A 1 125 ? -9.246 -1.821 0.116 1.00 91.19 125 TRP A N 1
ATOM 977 C CA . TRP A 1 125 ? -8.815 -2.785 1.132 1.00 91.19 125 TRP A CA 1
ATOM 978 C C . TRP A 1 125 ? -9.676 -4.050 1.152 1.00 91.19 125 TRP A C 1
ATOM 980 O O . TRP A 1 125 ? -9.142 -5.148 1.305 1.00 91.19 125 TRP A O 1
ATOM 990 N N . GLU A 1 126 ? -10.987 -3.923 0.933 1.00 92.31 126 GLU A N 1
ATOM 991 C CA . GLU A 1 126 ? -11.892 -5.070 0.788 1.00 92.31 126 GLU A CA 1
ATOM 992 C C . GLU A 1 126 ? -11.524 -5.935 -0.425 1.00 92.31 126 GLU A C 1
ATOM 994 O O . GLU A 1 126 ? -11.438 -7.157 -0.305 1.00 92.31 126 GLU A O 1
ATOM 999 N N . GLN A 1 127 ? -11.237 -5.320 -1.577 1.00 92.12 127 GLN A N 1
ATOM 1000 C CA . GLN A 1 127 ? -10.806 -6.034 -2.784 1.00 92.12 127 GLN A CA 1
ATOM 1001 C C . GLN A 1 127 ? -9.472 -6.757 -2.589 1.00 92.12 127 GLN A C 1
ATOM 1003 O O . GLN A 1 127 ? -9.298 -7.861 -3.095 1.00 92.12 127 GLN A O 1
ATOM 1008 N N . LEU A 1 128 ? -8.560 -6.174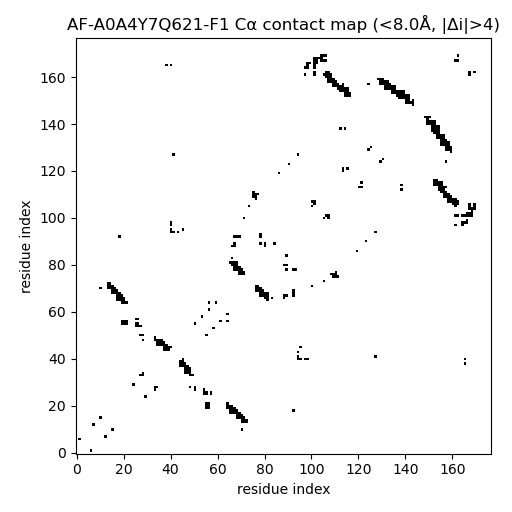 -1.810 1.00 91.69 128 LEU A N 1
ATOM 1009 C CA . LEU A 1 128 ? -7.290 -6.791 -1.419 1.00 91.69 128 LEU A CA 1
ATOM 1010 C C . LEU A 1 128 ? -7.430 -7.774 -0.244 1.00 91.69 128 LEU A C 1
ATOM 1012 O O . LEU A 1 128 ? -6.431 -8.235 0.319 1.00 91.69 128 LEU A O 1
ATOM 1016 N N . ARG A 1 129 ? -8.669 -8.116 0.133 1.00 93.12 129 ARG A N 1
ATOM 1017 C CA . ARG A 1 129 ? -9.009 -9.097 1.170 1.00 93.12 129 ARG A CA 1
ATOM 1018 C C . ARG A 1 129 ? -8.350 -8.777 2.515 1.00 93.12 129 ARG A C 1
ATOM 1020 O O . ARG A 1 129 ? -7.814 -9.674 3.169 1.00 93.12 129 ARG A O 1
ATOM 1027 N N . PHE A 1 130 ? -8.330 -7.502 2.900 1.00 93.75 130 PHE A N 1
ATOM 1028 C CA . PHE A 1 130 ? -8.036 -7.102 4.274 1.00 93.75 130 PHE A CA 1
ATOM 1029 C C . PHE A 1 130 ? -9.252 -7.398 5.154 1.00 93.75 130 PHE A C 1
ATOM 1031 O O . PHE A 1 130 ? -10.393 -7.118 4.782 1.00 93.75 130 PHE A O 1
ATOM 1038 N N . ALA A 1 131 ? -9.010 -7.940 6.342 1.00 93.94 131 ALA A N 1
ATOM 1039 C CA . ALA A 1 131 ? -10.036 -8.113 7.357 1.00 93.94 131 ALA A CA 1
ATOM 1040 C C . ALA A 1 131 ? -10.332 -6.774 8.047 1.00 93.94 131 ALA A C 1
ATOM 1042 O O . ALA A 1 131 ? -9.423 -5.989 8.317 1.00 93.94 131 ALA A O 1
ATOM 1043 N N . LYS A 1 132 ? -11.597 -6.524 8.393 1.00 94.06 132 LYS A N 1
ATOM 1044 C CA . LYS A 1 132 ? -11.984 -5.403 9.263 1.00 94.06 132 LYS A CA 1
ATOM 1045 C C . LYS A 1 132 ? -11.794 -5.827 10.720 1.00 94.06 132 LYS A C 1
ATOM 1047 O O . LYS A 1 132 ? -12.722 -6.350 11.328 1.00 94.06 132 LYS A O 1
ATOM 1052 N N . ALA A 1 133 ? -10.593 -5.639 11.264 1.00 93.81 133 ALA A N 1
ATOM 1053 C CA . ALA A 1 133 ? -10.260 -6.065 12.627 1.00 93.81 133 ALA A CA 1
ATOM 1054 C C . ALA A 1 133 ? -10.970 -5.237 13.708 1.00 93.81 133 ALA A C 1
ATOM 1056 O O . ALA A 1 133 ? -11.167 -5.714 14.823 1.00 93.81 133 ALA A O 1
ATOM 1057 N N . GLY A 1 134 ? -11.375 -4.008 13.385 1.00 93.81 134 GLY A N 1
ATOM 1058 C CA . GLY A 1 134 ? -12.108 -3.151 14.307 1.00 93.81 134 GLY A CA 1
ATOM 1059 C C . GLY A 1 134 ? -12.741 -1.937 13.638 1.00 93.81 134 GLY A C 1
ATOM 1060 O O . GLY A 1 134 ? -12.454 -1.616 12.481 1.00 93.81 134 GLY A O 1
ATOM 1061 N N . LEU A 1 135 ? -13.602 -1.267 14.402 1.00 95.38 135 LEU A N 1
ATOM 1062 C CA . LEU A 1 135 ? -14.212 0.021 14.089 1.00 95.38 135 LEU A CA 1
ATOM 1063 C C . LEU A 1 135 ? -13.953 0.962 15.269 1.00 95.38 135 LEU A C 1
ATOM 1065 O O . LEU A 1 135 ? -14.292 0.642 16.406 1.00 95.38 135 LEU A O 1
ATOM 1069 N N . ILE A 1 136 ? -13.359 2.114 14.990 1.00 93.38 136 ILE A N 1
ATOM 1070 C CA . ILE A 1 136 ? -13.118 3.182 15.954 1.00 93.38 136 ILE A CA 1
ATOM 1071 C C . ILE A 1 136 ? -14.215 4.229 15.747 1.00 93.38 136 ILE A C 1
ATOM 1073 O O . ILE A 1 136 ? -14.185 4.942 14.736 1.00 93.38 136 ILE A O 1
ATOM 1077 N N . PRO A 1 137 ? -15.192 4.333 16.664 1.00 92.25 137 PRO A N 1
ATOM 1078 C CA . PRO A 1 137 ? -16.250 5.318 16.541 1.00 92.25 137 PRO A CA 1
ATOM 1079 C C . PRO A 1 137 ? -15.694 6.719 16.794 1.00 92.25 137 PRO A C 1
ATOM 1081 O O . PRO A 1 137 ? -14.908 6.929 17.721 1.00 92.25 137 PRO A O 1
ATOM 1084 N N . ARG A 1 138 ? -16.155 7.698 16.016 1.00 89.88 138 ARG A N 1
ATOM 1085 C CA . ARG A 1 138 ? -15.804 9.118 16.152 1.00 89.88 138 ARG A CA 1
ATOM 1086 C C . ARG A 1 138 ? -14.288 9.371 16.121 1.00 89.88 138 ARG A C 1
ATOM 1088 O O . ARG A 1 138 ? -13.777 10.189 16.883 1.00 89.88 138 ARG A O 1
ATOM 1095 N N . ALA A 1 139 ? -13.583 8.654 15.248 1.00 89.00 139 ALA A N 1
ATOM 1096 C CA . ALA A 1 139 ? -12.126 8.651 15.136 1.00 89.00 139 ALA A CA 1
ATOM 1097 C C . ALA A 1 139 ? -11.526 9.996 14.694 1.00 89.00 139 ALA A C 1
ATOM 1099 O O . ALA A 1 139 ? -10.400 10.318 15.070 1.00 89.00 139 ALA A O 1
ATOM 1100 N N . ALA A 1 140 ? -12.259 10.791 13.913 1.00 85.38 140 ALA A N 1
ATOM 1101 C CA . ALA A 1 140 ? -11.850 12.146 13.560 1.00 85.38 140 ALA A CA 1
ATOM 1102 C C . ALA A 1 140 ? -13.008 13.138 13.609 1.00 85.38 140 ALA A C 1
ATOM 1104 O O . ALA A 1 140 ? -14.174 12.785 13.435 1.00 85.38 140 ALA A O 1
ATOM 1105 N N . ARG A 1 141 ? -12.645 14.407 13.797 1.00 80.62 141 ARG A N 1
ATOM 1106 C CA . ARG A 1 141 ? -13.524 15.573 13.677 1.00 80.62 141 ARG A CA 1
ATOM 1107 C C . ARG A 1 141 ? -12.990 16.476 12.568 1.00 80.62 141 ARG A C 1
ATOM 1109 O O . ARG A 1 141 ? -12.258 17.424 12.860 1.00 80.62 141 ARG A O 1
ATOM 1116 N N . PRO A 1 142 ? -13.237 16.150 11.290 1.00 69.50 142 PRO A N 1
ATOM 1117 C CA . PRO A 1 142 ? -12.843 17.044 10.215 1.00 69.50 142 PRO A CA 1
ATOM 1118 C C . PRO A 1 142 ? -13.621 18.358 10.347 1.00 69.50 142 PRO A C 1
ATOM 1120 O O . PRO A 1 142 ? -14.829 18.349 10.584 1.00 69.50 142 PRO A O 1
ATOM 1123 N N . LYS A 1 143 ? -12.937 19.495 10.182 1.00 63.09 143 LYS A N 1
ATOM 1124 C CA . LYS A 1 143 ? -13.624 20.782 10.035 1.00 63.09 143 LYS A CA 1
ATOM 1125 C C . LYS A 1 143 ? -14.461 20.724 8.762 1.00 63.09 143 LYS A C 1
ATOM 1127 O O . LYS A 1 143 ? -13.908 20.492 7.685 1.00 63.09 143 LYS A O 1
ATOM 1132 N N . ARG A 1 144 ? -15.776 20.912 8.874 1.00 62.75 144 ARG A N 1
ATOM 1133 C CA . ARG A 1 144 ? -16.616 21.105 7.692 1.00 62.75 144 ARG A CA 1
ATOM 1134 C C . ARG A 1 144 ? -16.296 22.457 7.058 1.00 62.75 144 ARG A C 1
ATOM 1136 O O . ARG A 1 144 ? -15.984 23.417 7.754 1.00 62.75 144 ARG A O 1
ATOM 1143 N N . ALA A 1 145 ? -16.369 22.517 5.731 1.00 60.28 145 ALA A N 1
ATOM 1144 C CA . ALA A 1 145 ? -16.117 23.740 4.971 1.00 60.28 145 ALA A CA 1
ATOM 1145 C C . ALA A 1 145 ? -17.206 24.816 5.165 1.00 60.28 145 ALA A C 1
ATOM 1147 O O . ALA A 1 145 ? -16.998 25.959 4.772 1.00 60.28 145 ALA A O 1
ATOM 1148 N N . ASP A 1 146 ? -18.356 24.452 5.739 1.00 66.44 146 ASP A N 1
ATOM 1149 C CA . ASP A 1 146 ? -19.549 25.294 5.865 1.00 66.44 146 ASP A CA 1
ATOM 1150 C C . ASP A 1 146 ? -19.813 25.815 7.292 1.00 66.44 146 ASP A C 1
ATOM 1152 O O . ASP A 1 146 ? -20.811 26.500 7.495 1.00 66.44 146 ASP A O 1
ATOM 1156 N N . ASP A 1 147 ? -18.948 25.518 8.275 1.00 61.88 147 ASP A N 1
ATOM 1157 C CA . ASP A 1 147 ? -19.116 25.865 9.703 1.00 61.88 147 ASP A CA 1
ATOM 1158 C C . ASP A 1 147 ? -20.464 25.412 10.331 1.00 61.88 147 ASP A C 1
ATOM 1160 O O . ASP A 1 147 ? -20.795 25.789 11.457 1.00 61.88 147 ASP A O 1
ATOM 1164 N N . GLN A 1 148 ? -21.237 24.536 9.668 1.00 58.59 148 GLN A N 1
ATOM 1165 C CA . GLN A 1 148 ? -22.555 24.066 10.133 1.00 58.59 148 GLN A CA 1
ATOM 1166 C C . GLN A 1 148 ? -22.472 22.837 11.058 1.00 58.59 148 GLN A C 1
ATOM 1168 O O . GLN A 1 148 ? -23.271 21.903 10.968 1.00 58.59 148 GLN A O 1
ATOM 1173 N N . GLY A 1 149 ? -21.517 22.850 11.988 1.00 57.47 149 GLY A N 1
ATOM 1174 C CA . GLY A 1 149 ? -21.357 21.827 13.023 1.00 57.47 149 GLY A CA 1
ATOM 1175 C C . GLY A 1 149 ? -20.394 20.685 12.680 1.00 57.47 149 GLY A C 1
ATOM 1176 O O . GLY A 1 149 ? -19.910 20.537 11.559 1.00 57.47 149 GLY A O 1
ATOM 1177 N N . GLU A 1 150 ? -20.075 19.885 13.699 1.00 60.28 150 GLU A N 1
ATOM 1178 C CA . GLU A 1 150 ? -19.082 18.809 13.632 1.00 60.28 150 GLU A CA 1
ATOM 1179 C C . GLU A 1 150 ? -19.754 17.447 13.416 1.00 60.28 150 GLU A C 1
ATOM 1181 O O . GLU A 1 150 ? -20.495 16.968 14.276 1.00 60.28 150 GLU A O 1
ATOM 1186 N N . GLU A 1 151 ? -19.445 16.778 12.305 1.00 71.75 151 GLU A N 1
ATOM 1187 C CA . GLU A 1 151 ? -19.766 15.361 12.128 1.00 71.75 151 GLU A CA 1
ATOM 1188 C C . GLU A 1 151 ? -18.519 14.533 12.444 1.00 71.75 151 GLU A C 1
ATOM 1190 O O . GLU A 1 151 ? -17.493 14.624 11.765 1.00 71.75 151 GLU A O 1
ATOM 1195 N N . CYS A 1 152 ? -18.584 13.755 13.523 1.00 81.88 152 CYS A N 1
ATOM 1196 C CA . CYS A 1 152 ? -17.520 12.819 13.853 1.00 81.88 152 CYS A CA 1
ATOM 1197 C C . CYS A 1 152 ? -17.520 11.673 12.836 1.00 81.88 152 CYS A C 1
ATOM 1199 O O . CYS A 1 152 ? -18.561 11.076 12.580 1.00 81.88 152 CYS A O 1
ATOM 1201 N N . VAL A 1 153 ? -16.349 11.339 12.300 1.00 88.31 153 VAL A N 1
ATOM 1202 C CA . VAL A 1 153 ? -16.187 10.282 11.298 1.00 88.31 153 VAL A CA 1
ATOM 1203 C C . VAL A 1 153 ? -15.534 9.067 11.940 1.00 88.31 153 VAL A C 1
ATOM 1205 O O . VAL A 1 153 ? -14.478 9.180 12.567 1.00 88.31 153 VAL A O 1
ATOM 1208 N N . ASP A 1 154 ? -16.155 7.904 11.772 1.00 93.00 154 ASP A N 1
ATOM 1209 C CA . ASP A 1 154 ? -15.616 6.623 12.226 1.00 93.00 154 ASP A CA 1
ATOM 1210 C C . ASP A 1 154 ? -14.446 6.156 11.343 1.00 93.00 154 ASP A C 1
ATOM 1212 O O . ASP A 1 154 ? -14.309 6.563 10.185 1.00 93.00 154 ASP A O 1
ATOM 1216 N N . ALA A 1 155 ? -13.616 5.253 11.862 1.00 94.00 155 ALA A N 1
ATOM 1217 C CA . ALA A 1 155 ? -12.535 4.632 11.099 1.00 94.00 155 ALA A CA 1
ATOM 1218 C C . ALA A 1 155 ? -12.515 3.111 11.269 1.00 94.00 155 ALA A C 1
ATOM 1220 O O . ALA A 1 155 ? -12.611 2.603 12.382 1.00 94.00 155 ALA A O 1
ATOM 1221 N N . TYR A 1 156 ? -12.347 2.376 10.173 1.00 93.88 156 TYR A N 1
ATOM 1222 C CA . TYR A 1 156 ? -12.015 0.958 10.226 1.00 93.88 156 TYR A CA 1
ATOM 1223 C C . TYR A 1 156 ? -10.526 0.757 10.504 1.00 93.88 156 TYR A C 1
ATOM 1225 O O . TYR A 1 156 ? -9.692 1.588 10.132 1.00 93.88 156 TYR A O 1
ATOM 1233 N N . VAL A 1 157 ? -10.216 -0.404 11.081 1.00 92.75 157 VAL A N 1
ATOM 1234 C CA . VAL A 1 157 ? -8.858 -0.928 11.251 1.00 92.75 157 VAL A C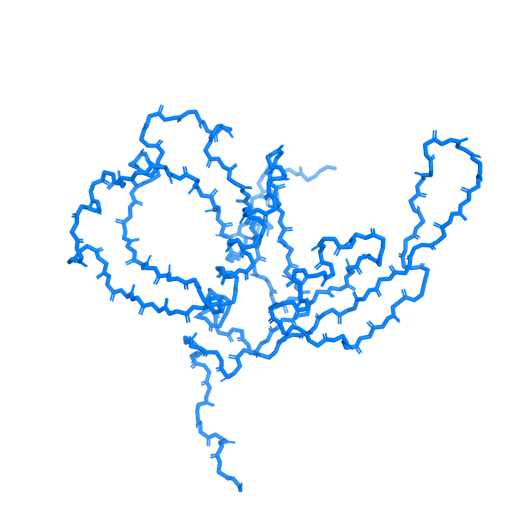A 1
ATOM 1235 C C . VAL A 1 157 ? -8.671 -2.133 10.320 1.00 92.75 157 VAL A C 1
ATOM 1237 O O . VAL A 1 157 ? -9.029 -3.255 10.697 1.00 92.75 157 VAL A O 1
ATOM 1240 N N . PRO A 1 158 ? -8.190 -1.938 9.078 1.00 92.94 158 PR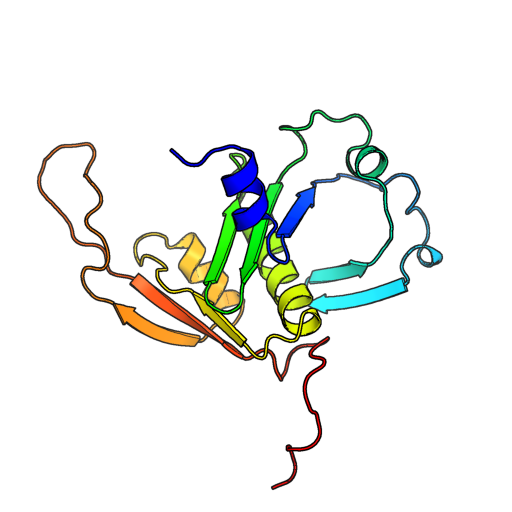O A N 1
ATOM 1241 C CA . PRO A 1 158 ? -7.844 -3.044 8.197 1.00 92.94 158 PRO A CA 1
ATOM 1242 C C . PRO A 1 158 ? -6.623 -3.816 8.702 1.00 92.94 158 PRO A C 1
ATOM 1244 O O . PRO A 1 158 ? -5.595 -3.226 9.033 1.00 92.94 158 PRO A O 1
ATOM 1247 N N . LEU A 1 159 ? -6.731 -5.141 8.693 1.00 92.62 159 LEU A N 1
ATOM 1248 C CA . LEU A 1 159 ? -5.680 -6.091 9.045 1.00 92.62 159 LEU A CA 1
ATOM 1249 C C . LEU A 1 159 ? -5.450 -7.051 7.878 1.00 92.62 159 LEU A C 1
ATOM 1251 O O . LEU A 1 159 ? -6.404 -7.572 7.297 1.00 92.62 159 LEU A O 1
ATOM 1255 N N . LYS A 1 160 ? -4.187 -7.342 7.574 1.00 92.50 160 LYS A N 1
ATOM 1256 C CA . LYS A 1 160 ? -3.808 -8.391 6.624 1.00 92.50 160 LYS A CA 1
ATOM 1257 C C . LYS A 1 160 ? -2.698 -9.244 7.208 1.00 92.50 160 LYS A C 1
ATOM 1259 O O . LYS A 1 160 ? -1.718 -8.712 7.717 1.00 92.50 160 LYS A O 1
ATOM 1264 N N . ASP A 1 161 ? -2.871 -10.554 7.113 1.00 91.62 161 ASP A N 1
ATOM 1265 C CA . ASP A 1 161 ? -1.826 -11.538 7.372 1.00 91.62 161 ASP A CA 1
ATOM 1266 C C . ASP A 1 161 ? -1.034 -11.775 6.081 1.00 91.62 161 ASP A C 1
ATOM 1268 O O . ASP A 1 161 ? -1.620 -11.947 5.008 1.00 91.62 161 ASP A O 1
ATOM 1272 N N . PHE A 1 162 ? 0.290 -11.742 6.181 1.00 91.06 162 PHE A N 1
ATOM 1273 C CA . PHE A 1 162 ? 1.204 -11.906 5.056 1.00 91.06 162 PHE A CA 1
ATOM 1274 C C . PHE A 1 162 ? 1.798 -13.306 4.957 1.00 91.06 162 PHE A C 1
ATOM 1276 O O . PHE A 1 162 ? 2.421 -13.622 3.949 1.00 91.06 162 PHE A O 1
ATOM 1283 N N . ARG A 1 163 ? 1.597 -14.168 5.958 1.00 87.50 163 ARG A N 1
ATOM 1284 C CA . ARG A 1 163 ? 2.225 -15.499 6.018 1.00 87.50 163 ARG A CA 1
ATOM 1285 C C . ARG A 1 163 ? 1.781 -16.433 4.893 1.00 87.50 163 ARG A C 1
ATOM 1287 O O . ARG A 1 163 ? 2.489 -17.384 4.577 1.00 87.50 163 ARG A O 1
ATOM 1294 N N . ASP A 1 164 ? 0.631 -16.145 4.290 1.00 84.12 164 ASP A N 1
ATOM 1295 C CA . ASP A 1 164 ? 0.091 -16.861 3.130 1.00 84.12 164 ASP A CA 1
ATOM 1296 C C . ASP A 1 164 ? 0.434 -16.199 1.785 1.00 84.12 164 ASP A C 1
ATOM 1298 O O . ASP A 1 164 ? 0.061 -16.719 0.734 1.00 84.12 164 ASP A O 1
ATOM 1302 N N . LEU A 1 165 ? 1.121 -15.051 1.789 1.00 83.62 165 LEU A N 1
ATOM 1303 C CA . LEU A 1 165 ? 1.498 -14.337 0.571 1.00 83.62 165 LEU A CA 1
ATOM 1304 C C . LEU A 1 165 ? 2.841 -14.827 0.021 1.00 83.62 165 LEU A C 1
ATOM 1306 O O . LEU A 1 165 ? 3.751 -15.225 0.754 1.00 83.62 165 LEU A O 1
ATOM 1310 N N . ALA A 1 166 ? 2.975 -14.758 -1.305 1.00 73.06 166 ALA A N 1
ATOM 1311 C CA . ALA A 1 166 ? 4.239 -15.009 -1.982 1.00 73.06 166 ALA A CA 1
ATOM 1312 C C . ALA A 1 166 ? 5.307 -14.013 -1.496 1.00 73.06 166 ALA A C 1
ATOM 1314 O O . ALA A 1 166 ? 5.041 -12.820 -1.390 1.00 73.06 166 ALA A O 1
ATOM 1315 N N . GLY A 1 167 ? 6.515 -14.503 -1.205 1.00 70.12 167 GLY A N 1
ATOM 1316 C CA . GLY A 1 167 ? 7.635 -13.665 -0.763 1.00 70.12 167 GLY A CA 1
ATOM 1317 C C . GLY A 1 167 ? 7.789 -13.506 0.754 1.00 70.12 167 GLY A C 1
ATOM 1318 O O . GLY A 1 167 ? 8.777 -12.917 1.179 1.00 70.12 167 GLY A O 1
ATOM 1319 N N . TYR A 1 168 ? 6.893 -14.059 1.584 1.00 78.12 168 TYR A N 1
ATOM 1320 C CA . TYR A 1 168 ? 7.109 -14.088 3.036 1.00 78.12 168 TYR A CA 1
ATOM 1321 C C . TYR A 1 168 ? 8.337 -14.944 3.396 1.00 78.12 168 TYR A C 1
ATOM 1323 O O . TYR A 1 168 ? 8.382 -16.144 3.110 1.00 78.12 168 TYR A O 1
ATOM 1331 N N . VAL A 1 169 ? 9.332 -14.313 4.026 1.00 69.50 169 VAL A N 1
ATOM 1332 C CA . VAL A 1 169 ? 10.628 -14.929 4.382 1.00 69.50 169 VAL A CA 1
ATOM 1333 C C . VAL A 1 169 ? 10.620 -15.536 5.798 1.00 69.50 169 VAL A C 1
ATOM 1335 O O . VAL A 1 169 ? 11.567 -16.214 6.188 1.00 69.50 169 VAL A O 1
ATOM 1338 N N . GLY A 1 170 ? 9.555 -15.329 6.581 1.00 65.88 170 GLY A N 1
ATOM 1339 C CA . GLY A 1 170 ? 9.466 -15.831 7.954 1.00 65.88 170 GLY A CA 1
ATOM 1340 C C . GLY A 1 170 ? 9.257 -17.345 8.070 1.00 65.88 170 GLY A C 1
ATOM 1341 O O . GLY A 1 170 ? 8.997 -18.050 7.095 1.00 65.88 170 GLY A O 1
ATOM 1342 N N . ASP A 1 171 ? 9.412 -17.840 9.297 1.00 52.22 171 ASP A N 1
ATOM 1343 C CA . ASP A 1 171 ? 9.655 -19.250 9.591 1.00 52.22 171 ASP A CA 1
ATOM 1344 C C . ASP A 1 171 ? 8.529 -20.186 9.103 1.00 52.22 171 ASP A C 1
ATOM 1346 O O . ASP A 1 171 ? 7.415 -20.203 9.632 1.00 52.22 171 ASP A O 1
ATOM 1350 N N . LYS A 1 172 ? 8.836 -21.003 8.087 1.00 49.00 172 LYS A N 1
ATOM 1351 C CA . LYS A 1 172 ? 7.944 -22.054 7.567 1.00 49.00 172 LYS A CA 1
ATOM 1352 C C . LYS A 1 172 ? 7.887 -23.291 8.482 1.00 49.00 172 LYS A C 1
ATOM 1354 O O . LYS A 1 172 ? 7.236 -24.268 8.121 1.00 49.00 172 LYS A O 1
ATOM 1359 N N . SER A 1 173 ? 8.534 -23.272 9.653 1.00 41.06 173 SER A N 1
ATOM 1360 C CA . SER A 1 173 ? 8.679 -24.437 10.539 1.00 41.06 173 SER A CA 1
ATOM 1361 C C . SER A 1 173 ? 7.470 -24.785 11.426 1.00 41.06 173 SER A C 1
ATOM 1363 O O . SER A 1 173 ? 7.516 -25.809 12.102 1.00 41.06 173 SER A O 1
ATOM 1365 N N . GLN A 1 174 ? 6.374 -24.012 11.435 1.00 41.78 174 GLN A N 1
ATOM 1366 C CA . GLN A 1 174 ? 5.258 -24.239 12.382 1.00 41.78 174 GLN A CA 1
ATOM 1367 C C . GLN A 1 174 ? 3.872 -24.465 11.757 1.00 41.78 174 GLN A C 1
ATOM 1369 O O . GLN A 1 174 ? 2.851 -24.153 12.368 1.00 41.78 174 GLN A O 1
ATOM 1374 N N . ARG A 1 175 ? 3.789 -25.052 10.558 1.00 41.94 175 ARG A N 1
ATOM 1375 C CA . ARG A 1 175 ? 2.514 -25.581 10.033 1.00 41.94 175 ARG A CA 1
ATOM 1376 C C . ARG A 1 175 ? 2.549 -27.099 9.905 1.00 41.94 175 ARG A C 1
ATOM 1378 O O . ARG A 1 175 ? 2.504 -27.651 8.813 1.00 41.94 175 ARG A O 1
ATOM 1385 N N . SER A 1 176 ? 2.607 -27.758 11.054 1.00 37.66 176 SER A N 1
ATOM 1386 C CA . SER A 1 176 ? 2.201 -29.152 11.215 1.00 37.66 176 SER A CA 1
ATOM 1387 C C . SER A 1 176 ? 1.597 -29.320 12.604 1.00 37.66 176 SER A C 1
ATOM 1389 O O . SER A 1 176 ? 2.325 -29.508 13.578 1.00 37.66 176 SER A O 1
ATOM 1391 N N . VAL A 1 177 ? 0.270 -29.210 12.665 1.00 37.47 177 VAL A N 1
ATOM 1392 C CA . VAL A 1 177 ? -0.591 -29.864 13.658 1.00 37.47 177 VAL A CA 1
ATOM 1393 C C . VAL A 1 177 ? -1.787 -30.414 12.900 1.00 37.47 177 VAL A C 1
ATOM 1395 O O . VAL A 1 177 ? -2.349 -29.638 12.092 1.00 37.47 177 VAL A O 1
#

Solvent-accessible surface area (backbone atoms only — not comparable to full-atom values): 10725 Å² total; per-residue (Å²): 131,80,53,70,67,58,43,48,55,60,68,60,65,53,55,63,49,72,41,71,55,70,84,80,80,46,65,92,53,87,49,77,84,52,42,83,45,75,49,76,43,98,90,40,82,46,69,42,63,89,75,54,74,62,39,56,43,67,84,53,54,73,80,79,26,48,38,25,38,34,42,58,48,101,88,45,53,55,82,44,65,36,99,59,82,47,66,68,47,54,55,50,54,55,40,49,44,63,42,51,44,13,57,74,57,39,60,50,50,59,36,82,73,45,47,65,86,44,55,72,58,54,52,51,41,53,74,70,64,36,42,76,75,44,73,41,79,59,64,40,72,62,82,53,95,76,76,83,60,80,62,62,40,35,17,34,23,41,32,39,77,24,76,86,40,74,58,42,72,60,84,82,84,78,83,82,129

pLDDT: mean 80.65, std 13.19, range [37.47, 95.38]

Sequence (177 aa):
MLSREAFEAYFFAESVVVGIVHEGEVHGLSNEKNYWHATEIEGMQMKEAIVSLEDARAGRDREGCVAGFYYVFSHSSTIVSTGRADVRYGHAMARSFLYYAPCLGYAGSVFNLVFVNHLASIRLWEQLRFAKAGLIPRAARPKRADDQGEECVDAYVPLKDFRDLAGYVGDKSQRSV

Organism: NCBI:txid50990

Foldseek 3Di:
DDDPVRCCCVVVVADKDWAFDDDDDQPPRPDPVQFPDWDDFLNDIDTDGDDDPCSSCVPPDPLRTTQWMWGDDPADIDTGGPPPPDLVSVLVRVRVCLAVCLLVQDQKDKHDFAWPVPVSVVVSLVSSVWDQPDKAWLPDFDDDPVNPDTDRIIGTITMDGNPPPPNRPDDPPPPDD

Radius of gyration: 18.65 Å; Cα contacts (8 Å, |Δi|>4): 268; chains: 1; bounding box: 41×56×40 Å

Nearest PDB structures (foldseek):
  3w91-assembly1_A  TM=7.642E-01  e=5.661E-06  Saccharomyces cerevisiae
  4h89-assembly1_A-2  TM=7.273E-01  e=2.761E-03  Kribbella flavida DSM 17836
  9f1c-assembly1_DC  TM=5.691E-01  e=6.741E-03  Homo sapiens
  4hnx-assembly1_B  TM=5.183E-01  e=4.717E-03  Saccharomyces cerevisiae S288C
  4xnh-assembly1_B  TM=5.473E-01  e=9.077E-03  Saccharomyces cerevisiae